Protein AF-A0A0R3THJ1-F1 (afdb_monomer_lite)

Foldseek 3Di:
DDPDDPDPPQWDWDAPDPPGQWIWTDGPDQAKDFTWTWHQDPVRDTDIDTDDIDHHHDQDLVNLVVVLVCVLVVVDCQLVVLVVVLDLVSLLVSLLVNLVSLLVHPLVPDPDPLVSLVSLQSVLLSSLVSLLSQDDDALVSLLSSLSSLLSSLSSLLSHAPVSLVSSVVSLVVSVVCLVVRVVPDDPVSSVVSVVSSVNSVVSNLVSLVNCLQPPRPVLQDDDPVPQDPVPDPPPDDQPPPDPVSSVNVSSSVRSNVSSVVSVVVD

Radius of gyration: 22.48 Å; chains: 1; bounding box: 44×50×77 Å

Sequence (266 aa):
LILSELIKSDYFTFASSTDPLYCGKIPFATEEFQLCVDVTDNMGSKNEHCYFRLFFKAESPNSIFTTLEAIASGTDSDIANALKTGDPNEISVTVQSVARLLAEGHWANLTDPTSAAKMRADIAVQLVDAVSSVEVTDPNSLRQITSTINALALASSDIPRSGQEKLLSIIENVSRNVRDISKTASKDDSVTVGRMVLDSFFNIMTGIQSQTDNPLPGDAITDLKEMDYDTSIEAGELDSHSELGSFNTLFARDTKNKQEALVSLF

Structure (mmCIF, N/CA/C/O backbone):
data_AF-A0A0R3THJ1-F1
#
_entry.id   AF-A0A0R3THJ1-F1
#
loop_
_atom_site.group_PDB
_atom_site.id
_atom_site.type_symbol
_atom_site.label_atom_id
_atom_site.label_alt_id
_atom_site.label_comp_id
_atom_site.label_asym_id
_atom_site.label_entity_id
_atom_site.label_seq_id
_atom_site.pdbx_PDB_ins_code
_atom_site.Cartn_x
_atom_site.Cartn_y
_atom_site.Cartn_z
_atom_site.occupancy
_atom_site.B_iso_or_equiv
_atom_site.auth_seq_id
_atom_site.auth_comp_id
_atom_site.auth_asym_id
_atom_site.auth_atom_id
_atom_site.pdbx_PDB_model_num
ATOM 1 N N . LEU A 1 1 ? 22.524 14.574 12.761 1.00 21.97 1 LEU A N 1
ATOM 2 C CA . LEU A 1 1 ? 22.816 13.562 13.797 1.00 21.97 1 LEU A CA 1
ATOM 3 C C . LEU A 1 1 ? 21.813 12.440 13.606 1.00 21.97 1 LEU A C 1
ATOM 5 O O . LEU A 1 1 ? 20.653 12.732 13.364 1.00 21.97 1 LEU A O 1
ATOM 9 N N . ILE A 1 2 ? 22.335 11.221 13.593 1.00 23.58 2 ILE A N 1
ATOM 10 C CA . ILE A 1 2 ? 21.719 9.926 13.288 1.00 23.58 2 ILE A CA 1
ATOM 11 C C . ILE A 1 2 ? 20.246 9.831 13.732 1.00 23.58 2 ILE A C 1
ATOM 13 O O . ILE A 1 2 ? 19.951 9.988 14.910 1.00 23.58 2 ILE A O 1
ATOM 17 N N . LEU A 1 3 ? 19.349 9.547 12.783 1.00 22.25 3 LEU A N 1
ATOM 18 C CA . LEU A 1 3 ? 17.975 9.082 13.022 1.00 22.25 3 LEU A CA 1
ATOM 19 C C . LEU A 1 3 ? 17.792 7.719 12.331 1.00 22.25 3 LEU A C 1
ATOM 21 O O . LEU A 1 3 ? 16.859 7.475 11.579 1.00 22.25 3 LEU A O 1
ATOM 25 N N . SER A 1 4 ? 18.760 6.835 12.563 1.00 29.94 4 SER A N 1
ATOM 26 C CA . SER A 1 4 ? 18.520 5.397 12.607 1.00 29.94 4 SER A CA 1
ATOM 27 C C . SER A 1 4 ? 18.274 5.040 14.071 1.00 29.94 4 SER A C 1
ATOM 29 O O . SER A 1 4 ? 19.021 5.515 14.921 1.00 29.94 4 SER A O 1
ATOM 31 N N . GLU A 1 5 ? 17.277 4.193 14.327 1.00 28.72 5 GLU A N 1
ATOM 32 C CA . GLU A 1 5 ? 16.830 3.707 15.647 1.00 28.72 5 GLU A CA 1
ATOM 33 C C . GLU A 1 5 ? 15.910 4.647 16.431 1.00 28.72 5 GLU A C 1
ATOM 35 O O . GLU A 1 5 ? 16.363 5.440 17.242 1.00 28.72 5 GLU A O 1
ATOM 40 N N . LEU A 1 6 ? 14.598 4.499 16.221 1.00 25.25 6 LEU A N 1
ATOM 41 C CA . LEU A 1 6 ? 13.507 4.652 17.204 1.00 25.25 6 LEU A CA 1
ATOM 42 C C . LEU A 1 6 ? 12.213 4.503 16.378 1.00 25.25 6 LEU A C 1
ATOM 44 O O . LEU A 1 6 ? 11.842 5.417 15.661 1.00 25.25 6 LEU A O 1
ATOM 48 N N . ILE A 1 7 ? 11.480 3.388 16.358 1.00 29.77 7 ILE A N 1
ATOM 49 C CA . ILE A 1 7 ? 11.152 2.459 17.440 1.00 29.77 7 ILE A CA 1
ATOM 50 C C . ILE A 1 7 ? 10.947 1.062 16.817 1.00 29.77 7 ILE A C 1
ATOM 52 O O . ILE A 1 7 ? 9.911 0.792 16.217 1.00 29.77 7 ILE A O 1
ATOM 56 N N . LYS A 1 8 ? 11.914 0.152 16.998 1.00 32.75 8 LYS A N 1
ATOM 57 C CA . LYS A 1 8 ? 11.592 -1.274 17.127 1.00 32.75 8 LYS A CA 1
ATOM 58 C C . LYS A 1 8 ? 10.837 -1.401 18.446 1.00 32.75 8 LYS A C 1
ATOM 60 O O . LYS A 1 8 ? 11.455 -1.317 19.505 1.00 32.75 8 LYS A O 1
ATOM 65 N N . SER A 1 9 ? 9.515 -1.546 18.435 1.00 36.06 9 SER A N 1
ATOM 66 C CA . SER A 1 9 ? 8.909 -2.229 19.575 1.00 36.06 9 SER A CA 1
ATOM 67 C C . SER A 1 9 ? 9.222 -3.699 19.350 1.00 36.06 9 SER A C 1
ATOM 69 O O . SER A 1 9 ? 8.613 -4.324 18.486 1.00 36.06 9 SER A O 1
ATOM 71 N N . ASP A 1 10 ? 10.180 -4.242 20.097 1.00 50.25 10 ASP A N 1
ATOM 72 C CA . ASP A 1 10 ? 10.591 -5.652 20.034 1.00 50.25 10 ASP A CA 1
ATOM 73 C C . ASP A 1 10 ? 9.469 -6.622 20.445 1.00 50.25 10 ASP A C 1
ATOM 75 O O . ASP A 1 10 ? 9.751 -7.773 20.747 1.00 50.25 10 ASP A O 1
ATOM 79 N N . TYR A 1 11 ? 8.212 -6.168 20.516 1.00 46.69 11 TYR A N 1
ATOM 80 C CA . TYR A 1 11 ? 7.046 -6.903 20.973 1.00 46.69 11 TYR A CA 1
ATOM 81 C C . TYR A 1 11 ? 5.728 -6.366 20.389 1.00 46.69 11 TYR A C 1
ATOM 83 O O . TYR A 1 11 ? 5.445 -5.171 20.431 1.00 46.69 11 TYR A O 1
ATOM 91 N N . PHE A 1 12 ? 4.885 -7.279 19.911 1.00 52.56 12 PHE A N 1
ATOM 92 C CA . PHE A 1 12 ? 3.471 -7.091 19.603 1.00 52.56 12 PHE A CA 1
ATOM 93 C C . PHE A 1 12 ? 2.646 -7.220 20.886 1.00 52.56 12 PHE A C 1
ATOM 95 O O . PHE A 1 12 ? 2.773 -8.202 21.613 1.00 52.56 12 PHE A O 1
ATOM 102 N N . THR A 1 13 ? 1.797 -6.240 21.189 1.00 49.50 13 THR A N 1
ATOM 103 C CA . THR A 1 13 ? 0.900 -6.312 22.354 1.00 49.50 13 THR A CA 1
ATOM 104 C C . THR A 1 13 ? -0.490 -6.719 21.887 1.00 49.50 13 THR A C 1
ATOM 106 O O . THR A 1 13 ? -1.039 -6.079 20.995 1.00 49.50 13 THR A O 1
ATOM 109 N N . PHE A 1 14 ? -1.067 -7.758 22.491 1.00 55.28 14 PHE A N 1
ATOM 110 C CA . PHE A 1 14 ? -2.441 -8.184 22.223 1.00 55.28 14 PHE A CA 1
ATOM 111 C C . PHE A 1 14 ? -3.287 -8.093 23.491 1.00 55.28 14 PHE A C 1
ATOM 113 O O . PHE A 1 14 ? -2.805 -8.296 24.608 1.00 55.28 14 PHE A O 1
ATOM 120 N N . ALA A 1 15 ? -4.565 -7.791 23.291 1.00 46.44 15 ALA A N 1
ATOM 121 C CA . ALA A 1 15 ? -5.566 -7.642 24.331 1.00 46.44 15 ALA A CA 1
ATOM 122 C C . ALA A 1 15 ? -6.832 -8.398 23.917 1.00 46.44 15 ALA A C 1
ATOM 124 O O . ALA A 1 15 ? -7.216 -8.386 22.748 1.00 46.44 15 ALA A O 1
ATOM 125 N N . SER A 1 16 ? -7.473 -9.065 24.876 1.00 44.22 16 SER A N 1
ATOM 126 C CA . SER A 1 16 ? -8.713 -9.825 24.637 1.00 44.22 16 SER A CA 1
ATOM 127 C C . SER A 1 16 ? -9.949 -8.939 24.418 1.00 44.22 16 SER A C 1
ATOM 129 O O . SER A 1 16 ? -10.953 -9.411 23.889 1.00 44.22 16 SER A O 1
ATOM 131 N N . SER A 1 17 ? -9.887 -7.665 24.811 1.00 37.84 17 SER A N 1
ATOM 132 C CA . SER A 1 17 ? -10.935 -6.657 24.622 1.00 37.84 17 SER A CA 1
ATOM 133 C C . SER A 1 17 ? -10.359 -5.245 24.824 1.00 37.84 17 SER A C 1
ATOM 135 O O . SER A 1 17 ? -9.165 -5.090 25.077 1.00 37.84 17 SER A O 1
ATOM 137 N N . THR A 1 18 ? -11.202 -4.215 24.710 1.00 39.75 18 THR A N 1
ATOM 138 C CA . THR A 1 18 ? -10.883 -2.810 25.028 1.00 39.75 18 THR A CA 1
ATOM 139 C C . THR A 1 18 ? -10.663 -2.549 26.524 1.00 39.75 18 THR A C 1
ATOM 141 O O . THR A 1 18 ? -9.872 -1.674 26.853 1.00 39.75 18 THR A O 1
ATOM 144 N N . ASP A 1 19 ? -11.279 -3.347 27.406 1.00 48.50 19 ASP A N 1
ATOM 145 C CA . ASP A 1 19 ? -10.987 -3.429 28.851 1.00 48.50 19 ASP A CA 1
ATOM 146 C C . ASP A 1 19 ? -10.496 -4.850 29.189 1.00 48.50 19 ASP A C 1
ATOM 148 O O . ASP A 1 19 ? -11.239 -5.679 29.732 1.00 48.50 19 ASP A O 1
ATOM 152 N N . PRO A 1 20 ? -9.269 -5.199 28.778 1.00 44.09 20 PRO A N 1
ATOM 153 C CA . PRO A 1 20 ? -8.805 -6.573 28.814 1.00 44.09 20 PRO A CA 1
ATOM 154 C C . PRO A 1 20 ? -8.477 -7.012 30.242 1.00 44.09 20 PRO A C 1
ATOM 156 O O . PRO A 1 20 ? -7.592 -6.467 30.897 1.00 44.09 20 PRO A O 1
ATOM 159 N N . LEU A 1 21 ? -9.115 -8.097 30.685 1.00 46.50 21 LEU A N 1
ATOM 160 C CA . LEU A 1 21 ? -8.656 -8.872 31.848 1.00 46.50 21 LEU A CA 1
ATOM 161 C C . LEU A 1 21 ? -7.282 -9.520 31.593 1.00 46.50 21 LEU A C 1
ATOM 163 O O . LEU A 1 21 ? -6.585 -9.881 32.537 1.00 46.50 21 LEU A O 1
ATOM 167 N N . TYR A 1 22 ? -6.907 -9.661 30.317 1.00 46.41 22 TYR A N 1
ATOM 168 C CA . TYR A 1 22 ? -5.681 -10.306 29.862 1.00 46.41 22 TYR A CA 1
ATOM 169 C C . TYR A 1 22 ? -5.022 -9.493 28.746 1.00 46.41 22 TYR A C 1
ATOM 171 O O . TYR A 1 22 ? -5.586 -9.364 27.652 1.00 46.41 22 TYR A O 1
ATOM 179 N N . CYS A 1 23 ? -3.814 -9.006 29.026 1.00 42.34 23 CYS A N 1
ATOM 180 C CA . CYS A 1 23 ? -2.896 -8.410 28.061 1.00 42.34 23 CYS A CA 1
ATOM 181 C C . CYS A 1 23 ? -1.632 -9.258 27.993 1.00 42.34 23 CYS A C 1
ATOM 183 O O . CYS A 1 23 ? -1.118 -9.685 29.027 1.00 42.34 23 CYS A O 1
ATOM 185 N N . GLY A 1 24 ? -1.100 -9.459 26.794 1.00 53.97 24 GLY A N 1
ATOM 186 C CA . GLY A 1 24 ? 0.181 -10.126 26.614 1.00 53.97 24 GLY A CA 1
ATOM 187 C C . GLY A 1 24 ? 1.064 -9.388 25.624 1.00 53.97 24 GLY A C 1
ATOM 188 O O . GLY A 1 24 ? 0.599 -8.583 24.814 1.00 53.97 24 GLY A O 1
ATOM 189 N N . LYS A 1 25 ? 2.361 -9.667 25.708 1.00 50.78 25 LYS A N 1
ATOM 190 C CA . LYS A 1 25 ? 3.378 -9.160 24.789 1.00 50.78 25 LYS A CA 1
ATOM 191 C C . LYS A 1 25 ? 4.024 -10.350 24.097 1.00 50.78 25 LYS A C 1
ATOM 193 O O . LYS A 1 25 ? 4.427 -11.294 24.766 1.00 50.78 25 LYS A O 1
ATOM 198 N N . ILE A 1 26 ? 4.108 -10.308 22.776 1.00 56.59 26 ILE A N 1
ATOM 199 C CA . ILE A 1 26 ? 4.773 -11.308 21.943 1.00 56.59 26 ILE A CA 1
ATOM 200 C C . ILE A 1 26 ? 6.002 -10.637 21.348 1.00 56.59 26 ILE A C 1
ATOM 202 O O . ILE A 1 26 ? 5.823 -9.754 20.516 1.00 56.59 26 ILE A O 1
ATOM 206 N N . PRO A 1 27 ? 7.231 -10.990 21.745 1.00 50.56 27 PRO A N 1
ATOM 207 C CA . PRO A 1 27 ? 8.416 -10.418 21.165 1.00 50.56 27 PRO A CA 1
ATOM 208 C C . PRO A 1 27 ? 8.527 -10.775 19.686 1.00 50.56 27 PRO A C 1
ATOM 210 O O . PRO A 1 27 ? 8.117 -11.856 19.262 1.00 50.56 27 PRO A O 1
ATOM 213 N N . PHE A 1 28 ? 9.122 -9.876 18.909 1.00 50.94 28 PHE A N 1
ATOM 214 C CA . PHE A 1 28 ? 9.532 -10.170 17.542 1.00 50.94 28 PHE A CA 1
ATOM 215 C C . PHE A 1 28 ? 10.778 -11.069 17.604 1.00 50.94 28 PHE A C 1
ATOM 217 O O . PHE A 1 28 ? 11.910 -10.611 17.475 1.00 50.94 28 PHE A O 1
ATOM 224 N N . ALA A 1 29 ? 10.573 -12.348 17.920 1.00 51.94 29 ALA A N 1
ATOM 225 C CA . ALA A 1 29 ? 11.632 -13.328 18.121 1.00 51.94 29 ALA A CA 1
ATOM 226 C C . ALA A 1 29 ? 11.595 -14.371 17.002 1.00 51.94 29 ALA A C 1
ATOM 228 O O . ALA A 1 29 ? 10.560 -14.972 16.750 1.00 51.94 29 ALA A O 1
ATOM 229 N N . THR A 1 30 ? 12.739 -14.631 16.371 1.00 52.25 30 THR A N 1
ATOM 230 C CA . THR A 1 30 ? 12.950 -15.737 15.416 1.00 52.25 30 THR A CA 1
ATOM 231 C C . THR A 1 30 ? 13.194 -17.082 16.115 1.00 52.25 30 THR A C 1
ATOM 233 O O . THR A 1 30 ? 13.651 -18.041 15.496 1.00 52.25 30 THR A O 1
ATOM 236 N N . GLU A 1 31 ? 12.944 -17.136 17.422 1.00 54.91 31 GLU A N 1
ATOM 237 C CA . GLU A 1 31 ? 13.213 -18.262 18.310 1.00 54.91 31 GLU A CA 1
ATOM 238 C C . GLU A 1 31 ? 11.969 -18.598 19.142 1.00 54.91 31 GLU A C 1
ATOM 240 O O . GLU A 1 31 ? 10.938 -17.928 19.060 1.00 54.91 31 GLU A O 1
ATOM 245 N N . GLU A 1 32 ? 12.058 -19.675 19.921 1.00 56.84 32 GLU A N 1
ATOM 246 C CA . GLU A 1 32 ? 10.999 -20.120 20.823 1.00 56.84 32 GLU A CA 1
ATOM 247 C C . GLU A 1 32 ? 10.622 -19.002 21.804 1.00 56.84 32 GLU A C 1
ATOM 249 O O . GLU A 1 32 ? 11.417 -18.606 22.656 1.00 56.84 32 GLU A O 1
ATOM 254 N N . PHE A 1 33 ? 9.389 -18.511 21.710 1.00 64.25 33 PHE A N 1
ATOM 255 C CA . PHE A 1 33 ? 8.833 -17.561 22.659 1.00 64.25 33 PHE A CA 1
ATOM 256 C C . PHE A 1 33 ? 7.744 -18.217 23.496 1.00 64.25 33 PHE A C 1
ATOM 258 O O . PHE A 1 33 ? 6.798 -18.802 22.974 1.00 64.25 33 PHE A O 1
ATOM 265 N N . GLN A 1 34 ? 7.837 -18.081 24.813 1.00 67.88 34 GLN A N 1
ATOM 266 C CA . GLN A 1 34 ? 6.801 -18.551 25.714 1.00 67.88 34 GLN A CA 1
ATOM 267 C C . GLN A 1 34 ? 5.804 -17.424 25.997 1.00 67.88 34 GLN A C 1
ATOM 269 O O . GLN A 1 34 ? 6.159 -16.419 26.604 1.00 67.88 34 GLN A O 1
ATOM 274 N N . LEU A 1 35 ? 4.550 -17.598 25.569 1.00 68.19 35 LEU A N 1
ATOM 275 C CA . LEU A 1 35 ? 3.498 -16.629 25.841 1.00 68.19 35 LEU A CA 1
ATOM 276 C C . LEU A 1 35 ? 3.150 -16.639 27.326 1.00 68.19 35 LEU A C 1
ATOM 278 O O . LEU A 1 35 ? 2.588 -17.620 27.830 1.00 68.19 35 LEU A O 1
ATOM 282 N N . CYS A 1 36 ? 3.425 -15.517 27.978 1.00 66.19 36 CYS A N 1
ATOM 283 C CA . CYS A 1 36 ? 3.106 -15.277 29.371 1.00 66.19 36 CYS A CA 1
ATOM 284 C C . CYS A 1 36 ? 2.083 -14.145 29.499 1.00 66.19 36 CYS A C 1
ATOM 286 O O . CYS A 1 36 ? 2.112 -13.164 28.753 1.00 66.19 36 CYS A O 1
ATOM 288 N N . VAL A 1 37 ? 1.129 -14.331 30.405 1.00 65.38 37 VAL A N 1
ATOM 289 C CA . VAL A 1 37 ? 0.051 -13.385 30.683 1.00 65.38 37 VAL A CA 1
ATOM 290 C C . VAL A 1 37 ? 0.102 -13.043 32.162 1.00 65.38 37 VAL A C 1
ATOM 292 O O . VAL A 1 37 ? 0.087 -13.936 33.011 1.00 65.38 37 VAL A O 1
ATOM 295 N N . ASP A 1 38 ? 0.139 -11.750 32.462 1.00 62.75 38 ASP A N 1
ATOM 296 C CA . ASP A 1 38 ? 0.066 -11.252 33.830 1.00 62.75 38 ASP A CA 1
ATOM 297 C C . ASP A 1 38 ? -1.386 -11.271 34.309 1.00 62.75 38 ASP A C 1
ATOM 299 O O . ASP A 1 38 ? -2.240 -10.556 33.780 1.00 62.75 38 ASP A O 1
ATOM 303 N N . VAL A 1 39 ? -1.666 -12.055 35.346 1.00 63.25 39 VAL A N 1
ATOM 304 C CA . VAL A 1 39 ? -2.951 -12.041 36.046 1.00 63.25 39 VAL A CA 1
ATOM 305 C C . VAL A 1 39 ? -2.781 -11.238 37.326 1.00 63.25 39 VAL A C 1
ATOM 307 O O . VAL A 1 39 ? -1.940 -11.559 38.163 1.00 63.25 39 VAL A O 1
ATOM 310 N N . THR A 1 40 ? -3.567 -10.177 37.485 1.00 58.50 40 THR A N 1
ATOM 311 C CA . THR A 1 40 ? -3.546 -9.387 38.721 1.00 58.50 40 THR A CA 1
ATOM 312 C C . THR A 1 40 ? -4.510 -10.016 39.719 1.00 58.50 40 THR A C 1
ATOM 314 O O . THR A 1 40 ? -5.685 -10.207 39.404 1.00 58.50 40 THR A O 1
ATOM 317 N N . ASP A 1 41 ? -4.023 -10.376 40.903 1.00 63.38 41 ASP A N 1
ATOM 318 C CA . ASP A 1 41 ? -4.881 -10.876 41.971 1.00 63.38 41 ASP A CA 1
ATOM 319 C C . ASP A 1 41 ? -5.697 -9.744 42.624 1.00 63.38 41 ASP A C 1
ATOM 321 O O . ASP A 1 41 ? -5.463 -8.552 42.409 1.00 63.38 41 ASP A O 1
ATOM 325 N N . ASN A 1 42 ? -6.664 -10.115 43.466 1.00 64.62 42 ASN A N 1
ATOM 326 C CA . ASN A 1 42 ? -7.529 -9.161 44.171 1.00 64.62 42 ASN A CA 1
ATOM 327 C C . ASN A 1 42 ? -6.777 -8.247 45.163 1.00 64.62 42 ASN A C 1
ATOM 329 O O . ASN A 1 42 ? -7.393 -7.359 45.750 1.00 64.62 42 ASN A O 1
ATOM 333 N N . MET A 1 43 ? -5.480 -8.472 45.389 1.00 69.94 43 MET A N 1
ATOM 334 C CA . MET A 1 43 ? -4.615 -7.659 46.246 1.00 69.94 43 MET A CA 1
ATOM 335 C C . MET A 1 43 ? -3.627 -6.798 45.440 1.00 69.94 43 MET A C 1
ATOM 337 O O . MET A 1 43 ? -2.801 -6.104 46.031 1.00 69.94 43 MET A O 1
ATOM 341 N N . GLY A 1 44 ? -3.723 -6.800 44.105 1.00 58.16 44 GLY A N 1
ATOM 342 C CA . GLY A 1 44 ? -2.859 -6.020 43.220 1.00 58.16 44 GLY A CA 1
ATOM 343 C C . GLY A 1 44 ? -1.500 -6.665 42.935 1.00 58.16 44 GLY A C 1
ATOM 344 O O . GLY A 1 44 ? -0.645 -6.020 42.327 1.00 58.16 44 GLY A O 1
ATOM 345 N N . SER A 1 45 ? -1.282 -7.915 43.350 1.00 62.47 45 SER A N 1
ATOM 346 C CA . SER A 1 45 ? -0.082 -8.674 43.000 1.00 62.47 45 SER A CA 1
ATOM 347 C C . SER A 1 45 ? -0.211 -9.224 41.582 1.00 62.47 45 SER A C 1
ATOM 349 O O . SER A 1 45 ? -1.254 -9.761 41.208 1.00 62.47 45 SER A O 1
ATOM 351 N N . LYS A 1 46 ? 0.847 -9.098 40.777 1.00 62.97 46 LYS A N 1
ATOM 352 C CA . LYS A 1 46 ? 0.894 -9.649 39.416 1.00 62.97 46 LYS A CA 1
ATOM 353 C C . LYS A 1 46 ? 1.475 -11.054 39.456 1.00 62.97 46 LYS A C 1
ATOM 355 O O . LYS A 1 46 ? 2.592 -11.239 39.934 1.00 62.97 46 LYS A O 1
ATOM 360 N N . ASN A 1 47 ? 0.722 -12.022 38.952 1.00 61.62 47 ASN A N 1
ATOM 361 C CA . ASN A 1 47 ? 1.151 -13.402 38.804 1.00 61.62 47 ASN A CA 1
ATOM 362 C C . ASN A 1 47 ? 1.263 -13.723 37.312 1.00 61.62 47 ASN A C 1
ATOM 364 O O . ASN A 1 47 ? 0.257 -13.748 36.601 1.00 61.62 47 ASN A O 1
ATOM 368 N N . GLU A 1 48 ? 2.488 -13.934 36.839 1.00 68.81 48 GLU A N 1
ATOM 369 C CA . GLU A 1 48 ? 2.755 -14.276 35.446 1.00 68.81 48 GLU A CA 1
ATOM 370 C C . GLU A 1 48 ? 2.469 -15.767 35.222 1.00 68.81 48 GLU A C 1
ATOM 372 O O . GLU A 1 48 ? 3.074 -16.642 35.848 1.00 68.81 48 GLU A O 1
ATOM 377 N N . HIS A 1 49 ? 1.537 -16.071 34.320 1.00 70.06 49 HIS A N 1
ATOM 378 C CA . HIS A 1 49 ? 1.248 -17.436 33.897 1.00 70.06 49 HIS A CA 1
ATOM 379 C C . HIS A 1 49 ? 1.589 -17.628 32.424 1.00 70.06 49 HIS A C 1
ATOM 381 O O . HIS A 1 49 ? 1.079 -16.932 31.549 1.00 70.06 49 HIS A O 1
ATOM 387 N N . CYS A 1 50 ? 2.436 -18.618 32.152 1.00 72.75 50 CYS A N 1
ATOM 388 C CA . CYS A 1 50 ? 2.905 -18.935 30.814 1.00 72.75 50 CYS A CA 1
ATOM 389 C C . CYS A 1 50 ? 2.193 -20.173 30.257 1.00 72.75 50 CYS A C 1
ATOM 391 O O . CYS A 1 50 ? 2.308 -21.260 30.825 1.00 72.75 50 CYS A O 1
ATOM 393 N N . TYR A 1 51 ? 1.469 -20.022 29.147 1.00 68.81 51 TYR A N 1
ATOM 394 C CA . TYR A 1 51 ? 0.497 -21.027 28.691 1.00 68.81 51 TYR A CA 1
ATOM 395 C C . TYR A 1 51 ? 0.986 -21.891 27.528 1.00 68.81 51 TYR A C 1
ATOM 397 O O . TYR A 1 51 ? 0.690 -23.083 27.483 1.00 68.81 51 TYR A O 1
ATOM 405 N N . PHE A 1 52 ? 1.723 -21.318 26.579 1.00 64.75 52 PHE A N 1
ATOM 406 C CA . PHE A 1 52 ? 2.166 -22.040 25.387 1.00 64.75 52 PHE A CA 1
ATOM 407 C C . PHE A 1 52 ? 3.436 -21.436 24.803 1.00 64.75 52 PHE A C 1
ATOM 409 O O . PHE A 1 52 ? 3.750 -20.268 25.024 1.00 64.75 52 PHE A O 1
ATOM 416 N N . ARG A 1 53 ? 4.181 -22.266 24.071 1.00 63.88 53 ARG A N 1
ATOM 417 C CA . ARG A 1 53 ? 5.404 -21.871 23.377 1.00 63.88 53 ARG A CA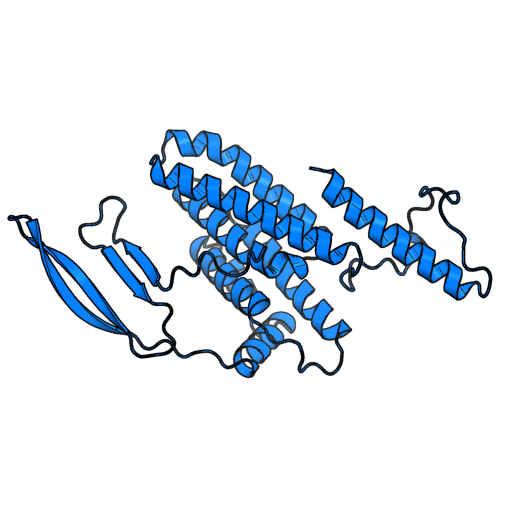 1
ATOM 418 C C . ARG A 1 53 ? 5.114 -21.727 21.891 1.00 63.88 53 ARG A C 1
ATOM 420 O O . ARG A 1 53 ? 4.576 -22.641 21.272 1.00 63.88 53 ARG A O 1
ATOM 427 N N . LEU A 1 54 ? 5.434 -20.562 21.352 1.00 61.84 54 LEU A N 1
ATOM 428 C CA . LEU A 1 54 ? 5.293 -20.198 19.953 1.00 61.84 54 LEU A CA 1
ATOM 429 C C . LEU A 1 54 ? 6.672 -20.248 19.299 1.00 61.84 54 LEU A C 1
ATOM 431 O O . LEU A 1 54 ? 7.647 -19.753 19.856 1.00 61.84 54 LEU A O 1
ATOM 435 N N . PHE A 1 55 ? 6.741 -20.838 18.111 1.00 60.06 55 PHE A N 1
ATOM 436 C CA . PHE A 1 55 ? 7.931 -20.819 17.270 1.00 60.06 55 PHE A CA 1
ATOM 437 C C . PHE A 1 55 ? 7.624 -19.998 16.027 1.00 60.06 55 PHE A C 1
ATOM 439 O O . PHE A 1 55 ? 6.791 -20.399 15.213 1.00 60.06 55 PHE A O 1
ATOM 446 N N . PHE A 1 56 ? 8.314 -18.874 15.863 1.00 59.41 56 PHE A N 1
ATOM 447 C CA . PHE A 1 56 ? 8.259 -18.114 14.623 1.00 59.41 56 PHE A CA 1
ATOM 448 C C . PHE A 1 56 ? 9.429 -18.540 13.747 1.00 59.41 56 PHE A C 1
ATOM 450 O O . PHE A 1 56 ? 10.593 -18.295 14.058 1.00 59.41 56 PHE A O 1
ATOM 457 N N . LYS A 1 57 ? 9.121 -19.218 12.642 1.00 61.12 57 LYS A N 1
ATOM 458 C CA . LYS A 1 57 ? 10.127 -19.533 11.634 1.00 61.12 57 LYS A CA 1
ATOM 459 C C . LYS A 1 57 ? 10.458 -18.243 10.889 1.00 61.12 57 LYS A C 1
ATOM 461 O O . LYS A 1 57 ? 9.600 -17.715 10.189 1.00 61.12 57 LYS A O 1
ATOM 466 N N . ALA A 1 58 ? 11.693 -17.762 11.018 1.00 62.66 58 ALA A N 1
ATOM 467 C CA . ALA A 1 58 ? 12.190 -16.707 10.145 1.00 62.66 58 ALA A CA 1
ATOM 468 C C . ALA A 1 58 ? 12.117 -17.194 8.692 1.00 62.66 58 ALA A C 1
ATOM 470 O O . ALA A 1 58 ? 12.652 -18.260 8.360 1.00 62.66 58 ALA A O 1
ATOM 471 N N . GLU A 1 59 ? 11.438 -16.443 7.831 1.00 67.31 59 GLU A N 1
ATOM 472 C CA . GLU A 1 59 ? 11.460 -16.741 6.406 1.00 67.31 59 GLU A CA 1
ATOM 473 C C . GLU A 1 59 ? 12.848 -16.430 5.850 1.00 67.31 59 GLU A C 1
ATOM 475 O O . GLU A 1 59 ? 13.447 -15.395 6.144 1.00 67.31 59 GLU A O 1
ATOM 480 N N . SER A 1 60 ? 13.396 -17.356 5.065 1.00 74.25 60 SER A N 1
ATOM 481 C CA . SER A 1 60 ? 14.646 -17.082 4.367 1.00 74.25 60 SER A CA 1
ATOM 482 C C . SER A 1 60 ? 14.385 -16.075 3.242 1.00 74.25 60 SER A C 1
ATOM 484 O O . SER A 1 60 ? 13.309 -16.115 2.641 1.00 74.25 60 SER A O 1
ATOM 486 N N . PRO A 1 61 ? 15.364 -15.231 2.872 1.00 73.06 61 PRO A N 1
ATOM 487 C CA . PRO A 1 61 ? 15.206 -14.298 1.755 1.00 73.06 61 PRO A CA 1
ATOM 488 C C . PRO A 1 61 ? 14.743 -14.971 0.453 1.00 73.06 61 PRO A C 1
ATOM 490 O O . PRO A 1 61 ? 13.927 -14.414 -0.273 1.00 73.06 61 PRO A O 1
ATOM 493 N N . ASN A 1 62 ? 15.198 -16.202 0.193 1.00 77.31 62 ASN A N 1
ATOM 494 C CA . ASN A 1 62 ? 14.745 -16.985 -0.958 1.00 77.31 62 ASN A CA 1
ATOM 495 C C . ASN A 1 62 ? 13.269 -17.392 -0.849 1.00 77.31 62 ASN A C 1
ATOM 497 O O . ASN A 1 62 ? 12.576 -17.379 -1.855 1.00 77.31 62 ASN A O 1
ATOM 501 N N . SER A 1 63 ? 12.789 -17.745 0.349 1.00 79.19 63 SER A N 1
ATOM 502 C CA . SER A 1 63 ? 11.374 -18.070 0.572 1.00 79.19 63 SER A CA 1
ATOM 503 C C . SER A 1 63 ? 10.491 -16.852 0.317 1.00 79.19 63 SER A C 1
ATOM 505 O O . SER A 1 63 ? 9.514 -16.964 -0.413 1.00 79.19 63 SER A O 1
ATOM 507 N N . ILE A 1 64 ? 10.881 -15.691 0.859 1.00 79.62 64 ILE A N 1
ATOM 508 C CA . ILE A 1 64 ? 10.191 -14.412 0.641 1.00 79.62 64 ILE A CA 1
ATOM 509 C C . ILE A 1 64 ? 10.122 -14.109 -0.860 1.00 79.62 64 ILE A C 1
ATOM 511 O O . ILE A 1 64 ? 9.054 -13.813 -1.390 1.00 79.62 64 ILE A O 1
ATOM 515 N N . PHE A 1 65 ? 11.253 -14.241 -1.559 1.00 80.94 65 PHE A N 1
ATOM 516 C CA . PHE A 1 65 ? 11.327 -14.012 -2.997 1.00 80.94 65 PHE A CA 1
ATOM 517 C C . PHE A 1 65 ? 10.411 -14.952 -3.793 1.00 80.94 65 PHE A C 1
ATOM 519 O O . PHE A 1 65 ? 9.649 -14.480 -4.628 1.00 80.94 65 PHE A O 1
ATOM 526 N N . THR A 1 66 ? 10.442 -16.262 -3.525 1.00 82.81 66 THR A N 1
ATOM 527 C CA . THR A 1 66 ? 9.583 -17.232 -4.224 1.00 82.81 66 THR A CA 1
ATOM 528 C C . THR A 1 66 ? 8.100 -16.937 -4.008 1.00 82.81 66 THR A C 1
ATOM 530 O O . THR A 1 66 ? 7.327 -17.033 -4.957 1.00 82.81 66 THR A O 1
ATOM 533 N N . THR A 1 67 ? 7.696 -16.535 -2.799 1.00 83.62 67 THR A N 1
ATOM 534 C CA . THR A 1 67 ? 6.314 -16.114 -2.530 1.00 83.62 67 THR A CA 1
ATOM 535 C C . THR A 1 67 ? 5.944 -14.878 -3.352 1.00 83.62 67 THR A C 1
ATOM 537 O O . THR A 1 67 ? 4.910 -14.860 -4.013 1.00 83.62 67 THR A O 1
ATOM 540 N N . LEU A 1 68 ? 6.802 -13.856 -3.380 1.00 84.69 68 LEU A N 1
ATOM 541 C CA . LEU A 1 68 ? 6.537 -12.628 -4.137 1.00 84.69 68 LEU A CA 1
ATOM 542 C C . LEU A 1 68 ? 6.505 -12.876 -5.655 1.00 84.69 68 LEU A C 1
ATOM 544 O O . LEU A 1 68 ? 5.638 -12.345 -6.345 1.00 84.69 68 LEU A O 1
ATOM 548 N N . GLU A 1 69 ? 7.386 -13.732 -6.175 1.00 83.69 69 GLU A N 1
ATOM 549 C CA . GLU A 1 69 ? 7.365 -14.175 -7.574 1.00 83.69 69 GLU A CA 1
ATOM 550 C C . GLU A 1 69 ? 6.077 -14.947 -7.906 1.00 83.69 69 GLU A C 1
ATOM 552 O O . GLU A 1 69 ? 5.483 -14.752 -8.973 1.00 83.69 69 GLU A O 1
ATOM 557 N N . ALA A 1 70 ? 5.596 -15.786 -6.986 1.00 84.38 70 ALA A N 1
ATOM 558 C CA . ALA A 1 70 ? 4.344 -16.512 -7.155 1.00 84.38 70 ALA A CA 1
ATOM 559 C C . ALA A 1 70 ? 3.132 -15.562 -7.196 1.00 84.38 70 ALA A C 1
ATOM 561 O O . ALA A 1 70 ? 2.273 -15.706 -8.070 1.00 84.38 70 ALA A O 1
ATOM 562 N N . ILE A 1 71 ? 3.105 -14.542 -6.330 1.00 85.69 71 ILE A N 1
ATOM 563 C CA . ILE A 1 71 ? 2.070 -13.494 -6.321 1.00 85.69 71 ILE A CA 1
ATOM 564 C C . ILE A 1 71 ? 2.103 -12.693 -7.625 1.00 85.69 71 ILE A C 1
ATOM 566 O O . ILE A 1 71 ? 1.074 -12.514 -8.274 1.00 85.69 71 ILE A O 1
ATOM 570 N N . ALA A 1 72 ? 3.281 -12.242 -8.058 1.00 83.06 72 ALA A N 1
ATOM 571 C CA . ALA A 1 72 ? 3.404 -11.453 -9.280 1.00 83.06 72 ALA A CA 1
ATOM 572 C C . ALA A 1 72 ? 3.058 -12.238 -10.552 1.00 83.06 72 ALA A C 1
ATOM 574 O O . ALA A 1 72 ? 2.473 -11.691 -11.483 1.00 83.06 72 ALA A O 1
ATOM 575 N N . SER A 1 73 ? 3.400 -13.528 -10.598 1.00 81.38 73 SER A N 1
ATOM 576 C CA . SER A 1 73 ? 3.035 -14.416 -11.710 1.00 81.38 73 SER A CA 1
ATOM 577 C C . SER A 1 73 ? 1.567 -14.861 -11.680 1.00 81.38 73 SER A C 1
ATOM 579 O O . SER A 1 73 ? 1.111 -15.506 -12.626 1.00 81.38 73 SER A O 1
ATOM 581 N N . GLY A 1 74 ? 0.827 -14.539 -10.612 1.00 79.31 74 GLY A N 1
ATOM 582 C CA . GLY A 1 74 ? -0.560 -14.957 -10.399 1.00 79.31 74 GLY A CA 1
ATOM 583 C C . GLY A 1 74 ? -0.724 -16.454 -10.121 1.00 79.31 74 GLY A C 1
ATOM 584 O O . GLY A 1 74 ? -1.828 -16.986 -10.250 1.00 79.31 74 GLY A O 1
ATOM 585 N N . THR A 1 75 ? 0.366 -17.152 -9.788 1.00 83.56 75 THR A N 1
ATOM 586 C CA . THR A 1 75 ? 0.327 -18.562 -9.370 1.00 83.56 75 THR A CA 1
ATOM 587 C C . THR A 1 75 ? -0.042 -18.696 -7.897 1.00 83.56 75 THR A C 1
ATOM 589 O O . THR A 1 75 ? -0.730 -19.647 -7.524 1.00 83.56 75 THR A O 1
ATOM 592 N N . ASP A 1 76 ? 0.341 -17.710 -7.089 1.00 82.81 76 ASP A N 1
ATOM 593 C CA . ASP A 1 76 ? -0.257 -17.450 -5.789 1.00 82.81 76 ASP A CA 1
ATOM 594 C C . ASP A 1 76 ? -1.491 -16.559 -5.982 1.00 82.81 76 ASP A C 1
ATOM 596 O O . ASP A 1 76 ? -1.458 -15.556 -6.697 1.00 82.81 76 ASP A O 1
ATOM 600 N N . SER A 1 77 ? -2.605 -16.965 -5.379 1.00 84.00 77 SER A N 1
ATOM 601 C CA . SER A 1 77 ? -3.894 -16.291 -5.525 1.00 84.00 77 SER A CA 1
ATOM 602 C C . SER A 1 77 ? -4.385 -15.689 -4.216 1.00 84.00 77 SER A C 1
ATOM 604 O O . SER A 1 77 ? -5.557 -15.344 -4.136 1.00 84.00 77 SER A O 1
ATOM 606 N N . ASP A 1 78 ? -3.530 -15.531 -3.206 1.00 80.56 78 ASP A N 1
ATOM 607 C CA . ASP A 1 78 ? -3.925 -15.082 -1.870 1.00 80.56 78 ASP A CA 1
ATOM 608 C C . ASP A 1 78 ? -4.603 -13.706 -1.886 1.00 80.56 78 ASP A C 1
ATOM 610 O O . ASP A 1 78 ? -5.703 -13.560 -1.349 1.00 80.56 78 ASP A O 1
ATOM 614 N N . ILE A 1 79 ? -4.031 -12.719 -2.591 1.00 83.00 79 ILE A N 1
ATOM 615 C CA . ILE A 1 79 ? -4.660 -11.393 -2.753 1.00 83.00 79 ILE A CA 1
ATOM 616 C C . ILE A 1 79 ? -6.002 -11.527 -3.485 1.00 83.00 79 ILE A C 1
ATOM 618 O O . ILE A 1 79 ? -7.021 -10.997 -3.042 1.00 83.00 79 ILE A O 1
ATOM 622 N N . ALA A 1 80 ? -6.030 -12.278 -4.588 1.00 84.81 80 ALA A N 1
ATOM 623 C CA . ALA A 1 80 ? -7.240 -12.472 -5.382 1.00 84.81 80 ALA A CA 1
ATOM 624 C C . ALA A 1 80 ? -8.334 -13.240 -4.618 1.00 84.81 80 ALA A C 1
ATOM 626 O O . ALA A 1 80 ? -9.519 -13.001 -4.834 1.00 84.81 80 ALA A O 1
ATOM 627 N N . ASN A 1 81 ? -7.962 -14.166 -3.737 1.00 86.00 81 ASN A N 1
ATOM 628 C CA . ASN A 1 81 ? -8.884 -14.942 -2.919 1.00 86.00 81 ASN A CA 1
ATOM 629 C C . ASN A 1 81 ? -9.431 -14.096 -1.772 1.00 86.00 81 ASN A C 1
ATOM 631 O O . ASN A 1 81 ? -10.645 -14.090 -1.594 1.00 86.00 81 ASN A O 1
ATOM 635 N N . ALA A 1 82 ? -8.590 -13.314 -1.088 1.00 82.88 82 ALA A N 1
ATOM 636 C CA . ALA A 1 82 ? -9.042 -12.352 -0.081 1.00 82.88 82 ALA A CA 1
ATOM 637 C C . ALA A 1 82 ? -10.011 -11.316 -0.683 1.00 82.88 82 ALA A C 1
ATOM 639 O O . ALA A 1 82 ? -11.043 -10.997 -0.101 1.00 82.88 82 ALA A O 1
ATOM 640 N N . LEU A 1 83 ? -9.749 -10.848 -1.907 1.00 84.12 83 LEU A N 1
ATOM 641 C CA . LEU A 1 83 ? -10.681 -9.968 -2.616 1.00 84.12 83 LEU A CA 1
ATOM 642 C C . LEU A 1 83 ? -12.016 -10.652 -2.958 1.00 84.12 83 LEU A C 1
ATOM 644 O O . LEU A 1 83 ? -13.055 -9.998 -2.957 1.00 84.12 83 LEU A O 1
ATOM 648 N N . LYS A 1 84 ? -12.016 -11.961 -3.247 1.00 86.88 84 LYS A N 1
ATOM 649 C CA . LYS A 1 84 ? -13.249 -12.724 -3.523 1.00 86.88 84 LYS A CA 1
ATOM 650 C C . LYS A 1 84 ? -14.094 -12.959 -2.278 1.00 86.88 84 LYS A C 1
ATOM 652 O O . LYS A 1 84 ? -15.312 -13.060 -2.415 1.00 86.88 84 LYS A O 1
ATOM 657 N N . THR A 1 85 ? -13.480 -13.116 -1.106 1.00 83.12 85 THR A N 1
ATOM 658 C CA . THR A 1 85 ? -14.244 -13.299 0.135 1.00 83.12 85 THR A CA 1
ATOM 659 C C . THR A 1 85 ? -14.954 -12.014 0.533 1.00 83.12 85 THR A C 1
ATOM 661 O O . THR A 1 85 ? -16.053 -12.074 1.082 1.00 83.12 85 THR A O 1
ATOM 664 N N . GLY A 1 86 ? -14.358 -10.862 0.203 1.00 79.69 86 GLY A N 1
ATOM 665 C CA . GLY A 1 86 ? -14.893 -9.550 0.548 1.00 79.69 86 GLY A CA 1
ATOM 666 C C . GLY A 1 86 ? -14.871 -9.282 2.053 1.00 79.69 86 GLY A C 1
ATOM 667 O O . GLY A 1 86 ? -15.506 -8.328 2.494 1.00 79.69 86 GLY A O 1
ATOM 668 N N . ASP A 1 87 ? -14.178 -10.116 2.838 1.00 81.31 87 ASP A N 1
ATOM 669 C CA . ASP A 1 87 ? -14.008 -9.918 4.275 1.00 81.31 87 ASP A CA 1
ATOM 670 C C . ASP A 1 87 ? -12.902 -8.875 4.512 1.00 81.31 87 ASP A C 1
ATOM 672 O O . ASP A 1 87 ? -11.733 -9.138 4.200 1.00 81.31 87 ASP A O 1
ATOM 676 N N . PRO A 1 88 ? -13.225 -7.704 5.097 1.00 79.00 88 PRO A N 1
ATOM 677 C CA . PRO A 1 88 ? -12.236 -6.683 5.436 1.00 79.00 88 PRO A CA 1
ATOM 678 C C . PRO A 1 88 ? -11.065 -7.207 6.273 1.00 79.00 88 PRO A C 1
ATOM 680 O O . PRO A 1 88 ? -9.941 -6.724 6.123 1.00 79.00 88 PRO A O 1
ATOM 683 N N . ASN A 1 89 ? -11.298 -8.212 7.127 1.00 79.19 89 ASN A N 1
ATOM 684 C CA . ASN A 1 89 ? -10.250 -8.819 7.940 1.00 79.19 89 ASN A CA 1
ATOM 685 C C . ASN A 1 89 ? -9.266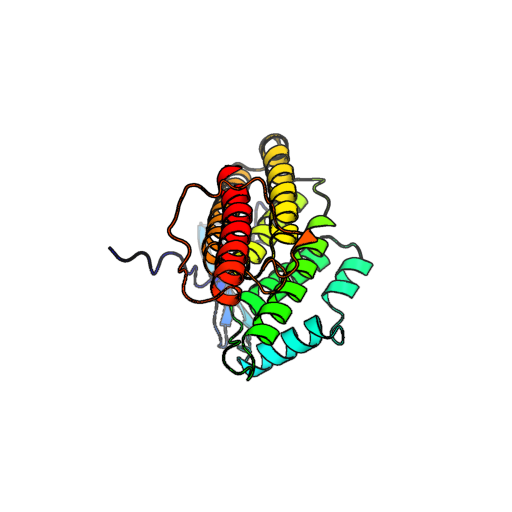 -9.622 7.105 1.00 79.19 89 ASN A C 1
ATOM 687 O O . ASN A 1 89 ? -8.058 -9.441 7.258 1.00 79.19 89 ASN A O 1
ATOM 691 N N . GLU A 1 90 ? -9.765 -10.478 6.217 1.00 80.62 90 GLU A N 1
ATOM 692 C CA . GLU A 1 90 ? -8.907 -11.269 5.339 1.00 80.62 90 GLU A CA 1
ATOM 693 C C . GLU A 1 90 ? -8.119 -10.363 4.393 1.00 80.62 90 GLU A C 1
ATOM 695 O O . GLU A 1 90 ? -6.908 -10.528 4.255 1.00 80.62 90 GLU A O 1
ATOM 700 N N . ILE A 1 91 ? -8.764 -9.339 3.824 1.00 82.06 91 ILE A N 1
ATOM 701 C CA . ILE A 1 91 ? -8.098 -8.346 2.972 1.00 82.06 91 ILE A CA 1
ATOM 702 C C . ILE A 1 91 ? -6.996 -7.621 3.752 1.00 82.06 91 ILE A C 1
ATOM 704 O O . ILE A 1 91 ? -5.852 -7.558 3.301 1.00 82.06 91 ILE A O 1
ATOM 708 N N . SER A 1 92 ? -7.310 -7.113 4.946 1.00 82.94 92 SER A N 1
ATOM 709 C CA . SER A 1 92 ? -6.359 -6.402 5.802 1.00 82.94 92 SER A CA 1
ATOM 710 C C . SER A 1 92 ? -5.151 -7.264 6.170 1.00 82.94 92 SER A C 1
ATOM 712 O O . SER A 1 92 ? -4.022 -6.779 6.125 1.00 82.94 92 SER A O 1
ATOM 714 N N . VAL A 1 93 ? -5.368 -8.518 6.573 1.00 80.44 93 VAL A N 1
ATOM 715 C CA . VAL A 1 93 ? -4.285 -9.427 6.978 1.00 80.44 93 VAL A CA 1
ATOM 716 C C . VAL A 1 93 ? -3.396 -9.761 5.785 1.00 80.44 93 VAL A C 1
ATOM 718 O O . VAL A 1 93 ? -2.172 -9.652 5.889 1.00 80.44 93 VAL A O 1
ATOM 721 N N . THR A 1 94 ? -3.997 -10.098 4.643 1.00 84.44 94 THR A N 1
ATOM 722 C CA . THR A 1 94 ? -3.262 -10.411 3.415 1.00 84.44 94 THR A CA 1
ATOM 723 C C . THR A 1 94 ? -2.441 -9.215 2.949 1.00 84.44 94 THR A C 1
ATOM 725 O O . THR A 1 94 ? -1.245 -9.360 2.697 1.00 84.44 94 THR A O 1
ATOM 728 N N . VAL A 1 95 ? -3.026 -8.011 2.919 1.00 86.69 95 VAL A N 1
ATOM 729 C CA . VAL A 1 95 ? -2.298 -6.807 2.503 1.00 86.69 95 VAL A CA 1
ATOM 730 C C . VAL A 1 95 ? -1.127 -6.507 3.431 1.00 86.69 95 VAL A C 1
ATOM 732 O O . VAL A 1 95 ? -0.023 -6.272 2.948 1.00 86.69 95 VAL A O 1
ATOM 735 N N . GLN A 1 96 ? -1.332 -6.535 4.750 1.00 84.75 96 GLN A N 1
ATOM 736 C CA . GLN A 1 96 ? -0.254 -6.264 5.706 1.00 84.75 96 GLN A CA 1
ATOM 737 C C . GLN A 1 96 ? 0.876 -7.296 5.596 1.00 84.75 96 GLN A C 1
ATOM 739 O O . GLN A 1 96 ? 2.050 -6.929 5.659 1.00 84.75 96 GLN A O 1
ATOM 744 N N . SER A 1 97 ? 0.533 -8.571 5.390 1.00 83.62 97 SER A N 1
ATOM 745 C CA . SER A 1 97 ? 1.510 -9.645 5.208 1.00 83.62 97 SER A CA 1
ATOM 746 C C . SER A 1 97 ? 2.355 -9.432 3.950 1.00 83.62 97 SER A C 1
ATOM 748 O O . SER A 1 97 ? 3.583 -9.406 4.030 1.00 83.62 97 SER A O 1
ATOM 750 N N . VAL A 1 98 ? 1.718 -9.204 2.797 1.00 87.81 98 VAL A N 1
ATOM 751 C CA . VAL A 1 98 ? 2.428 -9.044 1.519 1.00 87.81 98 VAL A CA 1
ATOM 752 C C . VAL A 1 98 ? 3.195 -7.718 1.457 1.00 87.81 98 VAL A C 1
ATOM 754 O O . VAL A 1 98 ? 4.324 -7.701 0.974 1.00 87.81 98 VAL A O 1
ATOM 757 N N . ALA A 1 99 ? 2.651 -6.623 2.000 1.00 87.50 99 ALA A N 1
ATOM 758 C CA . ALA A 1 99 ? 3.358 -5.341 2.094 1.00 87.50 99 ALA A CA 1
ATOM 759 C C . ALA A 1 99 ? 4.655 -5.464 2.906 1.00 87.50 99 ALA A C 1
ATOM 761 O O . ALA A 1 99 ? 5.693 -4.923 2.525 1.00 87.50 99 ALA A O 1
ATOM 762 N N . ARG A 1 100 ? 4.617 -6.232 4.001 1.00 83.62 100 ARG A N 1
ATOM 763 C CA . ARG A 1 100 ? 5.809 -6.543 4.791 1.00 83.62 100 ARG A CA 1
ATOM 764 C C . ARG A 1 100 ? 6.822 -7.353 3.979 1.00 83.62 100 ARG A C 1
ATOM 766 O O . ARG A 1 100 ? 8.000 -7.012 3.988 1.00 83.62 100 ARG A O 1
ATOM 773 N N . LEU A 1 101 ? 6.379 -8.386 3.257 1.00 83.69 101 LEU A N 1
ATOM 774 C CA . LEU A 1 101 ? 7.259 -9.178 2.389 1.00 83.69 101 LEU A CA 1
ATOM 775 C C . LEU A 1 101 ? 7.909 -8.319 1.293 1.00 83.69 101 LEU A C 1
ATOM 777 O O . LEU A 1 101 ? 9.092 -8.497 1.018 1.00 83.69 101 LEU A O 1
ATOM 781 N N . LEU A 1 102 ? 7.177 -7.363 0.709 1.00 84.81 102 LEU A N 1
ATOM 782 C CA . LEU A 1 102 ? 7.728 -6.395 -0.247 1.00 84.81 102 LEU A CA 1
ATOM 783 C C . LEU A 1 102 ? 8.855 -5.562 0.375 1.00 84.81 102 LEU A C 1
ATOM 785 O O . LEU A 1 102 ? 9.938 -5.489 -0.205 1.00 84.81 102 LEU A O 1
ATOM 789 N N . ALA A 1 103 ? 8.613 -4.996 1.562 1.00 79.56 103 ALA A N 1
ATOM 790 C CA . ALA A 1 103 ? 9.569 -4.145 2.271 1.00 79.56 103 ALA A CA 1
ATOM 791 C C . ALA A 1 103 ? 10.815 -4.907 2.770 1.00 79.56 103 ALA A C 1
ATOM 793 O O . ALA A 1 103 ? 11.913 -4.355 2.807 1.00 79.56 103 ALA A O 1
ATOM 794 N N . GLU A 1 104 ? 10.663 -6.178 3.155 1.00 75.38 104 GLU A N 1
ATOM 795 C CA . GLU A 1 104 ? 11.757 -7.041 3.634 1.00 75.38 104 GLU A CA 1
ATOM 796 C C . GLU A 1 104 ? 12.470 -7.811 2.503 1.00 75.38 104 GLU A C 1
ATOM 798 O O . GLU A 1 104 ? 13.555 -8.379 2.698 1.00 75.38 104 GLU A O 1
ATOM 803 N N . GLY A 1 105 ? 11.860 -7.856 1.318 1.00 70.50 105 GLY A N 1
ATOM 804 C CA . GLY A 1 105 ? 12.326 -8.626 0.175 1.00 70.50 105 GLY A CA 1
ATOM 805 C C . GLY A 1 105 ? 13.726 -8.208 -0.269 1.00 70.50 105 GLY A C 1
ATOM 806 O O . GLY A 1 105 ? 13.994 -7.049 -0.578 1.00 70.50 105 GLY A O 1
ATOM 807 N N . HIS A 1 106 ? 14.644 -9.171 -0.342 1.00 66.44 106 HIS A N 1
ATOM 808 C CA . HIS A 1 106 ? 15.980 -8.940 -0.890 1.00 66.44 106 HIS A CA 1
ATOM 809 C C . HIS A 1 106 ? 15.977 -9.221 -2.396 1.00 66.44 106 HIS A C 1
ATOM 811 O O . HIS A 1 106 ? 16.291 -10.317 -2.854 1.00 66.44 106 HIS A O 1
ATOM 817 N N . TRP A 1 107 ? 15.639 -8.196 -3.175 1.00 66.94 107 TRP A N 1
ATOM 818 C CA . TRP A 1 107 ? 15.485 -8.264 -4.635 1.00 66.94 107 TRP A CA 1
ATOM 819 C C . TRP A 1 107 ? 16.804 -8.270 -5.424 1.00 66.94 107 TRP A C 1
ATOM 821 O O . TRP A 1 107 ? 16.798 -8.368 -6.649 1.00 66.94 107 TRP A O 1
ATOM 831 N N . ALA A 1 108 ? 17.942 -8.185 -4.730 1.00 57.00 108 ALA A N 1
ATOM 832 C CA . ALA A 1 108 ? 19.274 -8.071 -5.325 1.00 57.00 108 ALA A CA 1
ATOM 833 C C . ALA A 1 108 ? 19.738 -9.322 -6.103 1.00 57.00 108 ALA A C 1
ATOM 835 O O . ALA A 1 108 ? 20.692 -9.235 -6.869 1.00 57.00 108 ALA A O 1
ATOM 836 N N . ASN A 1 109 ? 19.077 -10.473 -5.923 1.00 53.94 109 ASN A N 1
ATOM 837 C CA . ASN A 1 109 ? 19.424 -11.723 -6.612 1.00 53.94 109 ASN A CA 1
ATOM 838 C C . ASN A 1 109 ? 18.807 -11.857 -8.016 1.00 53.94 109 ASN A C 1
ATOM 840 O O . ASN A 1 109 ? 19.112 -12.821 -8.720 1.00 53.94 109 ASN A O 1
ATOM 844 N N . LEU A 1 110 ? 17.956 -10.917 -8.440 1.00 60.31 110 LEU A N 1
ATOM 845 C CA . LEU A 1 110 ? 17.448 -10.895 -9.808 1.00 60.31 110 LEU A CA 1
ATOM 846 C C . LEU A 1 110 ? 18.522 -10.381 -10.771 1.00 60.31 110 LEU A C 1
ATOM 848 O O . LEU A 1 110 ? 19.159 -9.357 -10.542 1.00 60.31 110 LEU A O 1
ATOM 852 N N . THR A 1 111 ? 18.707 -11.101 -11.877 1.00 57.75 111 THR A N 1
ATOM 853 C CA . THR A 1 111 ? 19.708 -10.788 -12.911 1.00 57.75 111 THR A CA 1
ATOM 854 C C . THR A 1 111 ? 19.355 -9.528 -13.709 1.00 57.75 111 THR A C 1
ATOM 856 O O . THR A 1 111 ? 20.225 -8.968 -14.371 1.00 57.75 111 THR A O 1
ATOM 859 N N . ASP A 1 112 ? 18.098 -9.077 -13.623 1.00 75.62 112 ASP A N 1
ATOM 860 C CA . ASP A 1 112 ? 17.582 -7.861 -14.248 1.00 75.62 112 ASP A CA 1
ATOM 861 C C . ASP A 1 112 ? 16.855 -6.966 -13.212 1.00 75.62 112 ASP A C 1
ATOM 863 O O . ASP A 1 112 ? 15.732 -7.279 -12.793 1.00 75.62 112 ASP A O 1
ATOM 867 N N . PRO A 1 113 ? 17.467 -5.837 -12.803 1.00 74.12 113 PRO A N 1
ATOM 868 C CA . PRO A 1 113 ? 16.871 -4.866 -11.886 1.00 74.12 113 PRO A CA 1
ATOM 869 C C . PRO A 1 113 ? 15.554 -4.255 -12.383 1.00 74.12 113 PRO A C 1
ATOM 871 O O . PRO A 1 113 ? 14.699 -3.909 -11.565 1.00 74.12 113 PRO A O 1
ATOM 874 N N . THR A 1 114 ? 15.365 -4.127 -13.700 1.00 77.19 114 THR A N 1
ATOM 875 C CA . THR A 1 114 ? 14.153 -3.533 -14.280 1.00 77.19 114 THR A CA 1
ATOM 876 C C . THR A 1 114 ? 12.965 -4.476 -14.132 1.00 77.19 114 THR A C 1
ATOM 878 O O . THR A 1 114 ? 11.902 -4.058 -13.671 1.00 77.19 114 THR A O 1
ATOM 881 N N . SER A 1 115 ? 13.154 -5.763 -14.434 1.00 78.56 115 SER A N 1
ATOM 882 C CA . SER A 1 115 ? 12.136 -6.794 -14.191 1.00 78.56 115 SER A CA 1
ATOM 883 C C . SER A 1 115 ? 11.781 -6.911 -12.704 1.00 78.56 115 SER A C 1
ATOM 885 O O . SER A 1 115 ? 10.605 -7.027 -12.364 1.00 78.56 115 SER A O 1
ATOM 887 N N . ALA A 1 116 ? 12.771 -6.797 -11.810 1.00 80.19 116 ALA A N 1
ATOM 888 C CA . ALA A 1 116 ? 12.547 -6.773 -10.364 1.00 80.19 116 ALA A CA 1
ATOM 889 C C . ALA A 1 116 ? 11.676 -5.586 -9.925 1.00 80.19 116 ALA A C 1
ATOM 891 O O . ALA A 1 116 ? 10.735 -5.754 -9.154 1.00 80.19 116 ALA A O 1
ATOM 892 N N . ALA A 1 117 ? 11.989 -4.383 -10.412 1.00 81.62 117 ALA A N 1
ATOM 893 C CA . ALA A 1 117 ? 11.236 -3.175 -10.086 1.00 81.62 117 ALA A CA 1
ATOM 894 C C . ALA A 1 117 ? 9.797 -3.239 -10.606 1.00 81.62 117 ALA A C 1
ATOM 896 O O . ALA A 1 117 ? 8.871 -2.882 -9.883 1.00 81.62 117 ALA A O 1
ATOM 897 N N . LYS A 1 118 ? 9.601 -3.762 -11.821 1.00 84.31 118 LYS A N 1
ATOM 898 C CA . LYS A 1 118 ? 8.265 -3.988 -12.374 1.00 84.31 118 LYS A CA 1
ATOM 899 C C . LYS A 1 118 ? 7.456 -4.969 -11.523 1.00 84.31 118 LYS A C 1
ATOM 901 O O . LYS A 1 118 ? 6.320 -4.676 -11.183 1.00 84.31 118 LYS A O 1
ATOM 906 N N . MET A 1 119 ? 8.060 -6.090 -11.129 1.00 85.75 119 MET A N 1
ATOM 907 C CA . MET A 1 119 ? 7.407 -7.089 -10.283 1.00 85.75 119 MET A CA 1
ATOM 908 C C . MET A 1 119 ? 6.926 -6.493 -8.954 1.00 85.75 119 MET A C 1
ATOM 910 O O . MET A 1 119 ? 5.786 -6.717 -8.554 1.00 85.75 119 MET A O 1
ATOM 914 N N . ARG A 1 120 ? 7.772 -5.700 -8.284 1.00 87.69 120 ARG A N 1
ATOM 915 C CA . ARG A 1 120 ? 7.390 -5.011 -7.044 1.00 87.69 120 ARG A CA 1
ATOM 916 C C . ARG A 1 120 ? 6.236 -4.042 -7.261 1.00 87.69 120 ARG A C 1
ATOM 918 O O . ARG A 1 120 ? 5.294 -4.060 -6.474 1.00 87.69 120 ARG A O 1
ATOM 925 N N . ALA A 1 121 ? 6.287 -3.266 -8.342 1.00 89.06 121 ALA A N 1
ATOM 926 C CA . ALA A 1 121 ? 5.222 -2.339 -8.699 1.00 89.06 121 ALA A CA 1
ATOM 927 C C . ALA A 1 121 ? 3.890 -3.051 -8.960 1.00 89.06 121 ALA A C 1
ATOM 929 O O . ALA A 1 121 ? 2.863 -2.636 -8.426 1.00 89.06 121 ALA A O 1
ATOM 930 N N . ASP A 1 122 ? 3.907 -4.162 -9.697 1.00 87.88 122 ASP A N 1
ATOM 931 C CA . ASP A 1 122 ? 2.707 -4.944 -10.001 1.00 87.88 122 ASP A CA 1
ATOM 932 C C . ASP A 1 122 ? 2.062 -5.515 -8.722 1.00 87.88 122 ASP A C 1
ATOM 934 O O . ASP A 1 122 ? 0.838 -5.488 -8.577 1.00 87.88 122 ASP A O 1
ATOM 938 N N . ILE A 1 123 ? 2.861 -5.995 -7.759 1.00 90.38 123 ILE A N 1
ATOM 939 C CA . ILE A 1 123 ? 2.345 -6.443 -6.454 1.00 90.38 123 ILE A CA 1
ATOM 940 C C . ILE A 1 123 ? 1.805 -5.246 -5.662 1.00 90.38 123 ILE A C 1
ATOM 942 O O . ILE A 1 123 ? 0.697 -5.311 -5.135 1.00 90.38 123 ILE A O 1
ATOM 946 N N . ALA A 1 124 ? 2.549 -4.141 -5.591 1.00 91.56 124 ALA A N 1
ATOM 947 C CA . ALA A 1 124 ? 2.153 -2.955 -4.839 1.00 91.56 124 ALA A CA 1
ATOM 948 C C . ALA A 1 124 ? 0.813 -2.372 -5.331 1.00 91.56 124 ALA A C 1
ATOM 950 O O . ALA A 1 124 ? -0.029 -1.999 -4.513 1.00 91.56 124 ALA A O 1
ATOM 951 N N . VAL A 1 125 ? 0.563 -2.374 -6.646 1.00 90.56 125 VAL A N 1
ATOM 952 C CA . VAL A 1 125 ? -0.735 -1.991 -7.231 1.00 90.56 125 VAL A CA 1
ATOM 953 C C . VAL A 1 125 ? -1.853 -2.923 -6.772 1.00 90.56 125 VAL A C 1
ATOM 955 O O . VAL A 1 125 ? -2.891 -2.437 -6.325 1.00 90.56 125 VAL A O 1
ATOM 958 N N . GLN A 1 126 ? -1.638 -4.244 -6.801 1.00 91.19 126 GLN A N 1
ATOM 959 C CA . GLN A 1 126 ? -2.631 -5.205 -6.302 1.00 91.19 126 GLN A CA 1
ATOM 960 C C . GLN A 1 126 ? -2.983 -4.952 -4.829 1.00 91.19 126 GLN A C 1
ATOM 962 O O . GLN A 1 126 ? -4.145 -5.075 -4.439 1.00 91.19 126 GLN A O 1
ATOM 967 N N . LEU A 1 127 ? -2.003 -4.552 -4.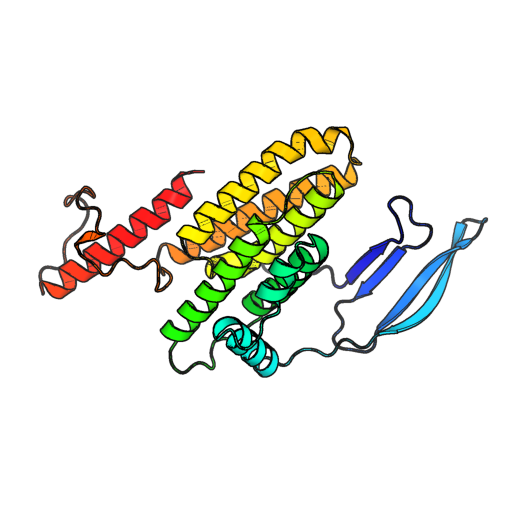011 1.00 93.00 127 LEU A N 1
ATOM 968 C CA . LEU A 1 127 ? -2.243 -4.185 -2.616 1.00 93.00 127 LEU A CA 1
ATOM 969 C C . LEU A 1 127 ? -3.052 -2.894 -2.487 1.00 93.00 127 LEU A C 1
ATOM 971 O O . LEU A 1 127 ? -4.011 -2.869 -1.720 1.00 93.00 127 LEU A O 1
ATOM 975 N N . VAL A 1 128 ? -2.719 -1.841 -3.240 1.00 92.50 128 VAL A N 1
ATOM 976 C CA . VAL A 1 128 ? -3.504 -0.592 -3.255 1.00 92.50 128 VAL A CA 1
ATOM 977 C C . VAL A 1 128 ? -4.952 -0.866 -3.676 1.00 92.50 128 VAL A C 1
ATOM 979 O O . VAL A 1 128 ? -5.888 -0.353 -3.059 1.00 92.50 128 VAL A O 1
ATOM 982 N N . ASP A 1 129 ? -5.153 -1.704 -4.693 1.00 90.81 129 ASP A N 1
ATOM 983 C CA . ASP A 1 129 ? -6.480 -2.106 -5.153 1.00 90.81 129 ASP A CA 1
ATOM 984 C C . ASP A 1 129 ? -7.256 -2.850 -4.066 1.00 90.81 129 ASP A C 1
ATOM 986 O O . ASP A 1 129 ? -8.417 -2.519 -3.806 1.00 90.81 129 ASP A O 1
ATOM 990 N N . ALA A 1 130 ? -6.602 -3.778 -3.368 1.00 90.31 130 ALA A N 1
ATOM 991 C CA . ALA A 1 130 ? -7.203 -4.495 -2.256 1.00 90.31 130 ALA A CA 1
ATOM 992 C C . ALA A 1 130 ? -7.603 -3.556 -1.108 1.00 90.31 130 ALA A C 1
ATOM 994 O O . ALA A 1 130 ? -8.746 -3.601 -0.654 1.00 90.31 130 ALA A O 1
ATOM 995 N N . VAL A 1 131 ? -6.725 -2.633 -0.703 1.00 90.94 131 VAL A N 1
ATOM 996 C CA . VAL A 1 131 ? -7.035 -1.610 0.315 1.00 90.94 131 VAL A CA 1
ATOM 997 C C . VAL A 1 131 ? -8.229 -0.757 -0.108 1.00 90.94 131 VAL A C 1
ATOM 999 O O . VAL A 1 131 ? -9.106 -0.482 0.706 1.00 90.94 131 VAL A O 1
ATOM 1002 N N . SER A 1 132 ? -8.310 -0.375 -1.384 1.00 90.12 132 SER A N 1
ATOM 1003 C CA . SER A 1 132 ? -9.403 0.466 -1.887 1.00 90.12 132 SER A CA 1
ATOM 1004 C C . SER A 1 132 ? -10.783 -0.192 -1.846 1.00 90.12 132 SER A C 1
ATOM 1006 O O . SER A 1 132 ? -11.788 0.511 -1.919 1.00 90.12 132 SER A O 1
ATOM 1008 N N . SER A 1 133 ? -10.835 -1.522 -1.731 1.00 87.31 133 SER A N 1
ATOM 1009 C CA . SER A 1 133 ? -12.086 -2.281 -1.639 1.00 87.31 133 SER A CA 1
ATOM 1010 C C . SER A 1 133 ? -12.666 -2.347 -0.222 1.00 87.31 133 SER A C 1
ATOM 1012 O O . SER A 1 133 ? -13.813 -2.756 -0.053 1.00 87.31 133 SER A O 1
ATOM 1014 N N . VAL A 1 134 ? -11.899 -1.941 0.797 1.00 84.81 134 VAL A N 1
ATOM 1015 C CA . VAL A 1 134 ? -12.332 -1.993 2.196 1.00 84.81 134 VAL A CA 1
ATOM 1016 C C . VAL A 1 134 ? -13.143 -0.747 2.545 1.00 84.81 134 VAL A C 1
ATOM 1018 O O . VAL A 1 134 ? -12.637 0.377 2.528 1.00 84.81 134 VAL A O 1
ATOM 1021 N N . GLU A 1 135 ? -14.407 -0.947 2.912 1.00 82.44 135 GLU A N 1
ATOM 1022 C CA . GLU A 1 135 ? -15.285 0.130 3.367 1.00 82.44 135 GLU A CA 1
ATOM 1023 C C . GLU A 1 135 ? -15.029 0.502 4.835 1.00 82.44 135 GLU A C 1
ATOM 1025 O O . GLU A 1 135 ? -14.799 -0.350 5.694 1.00 82.44 135 GLU A O 1
ATOM 1030 N N . VAL A 1 136 ? -15.107 1.802 5.136 1.00 81.50 136 VAL A N 1
ATOM 1031 C CA . VAL A 1 136 ? -14.973 2.339 6.497 1.00 81.50 136 VAL A CA 1
ATOM 1032 C C . VAL A 1 136 ? -16.359 2.641 7.052 1.00 81.50 136 VAL A C 1
ATOM 1034 O O . VAL A 1 136 ? -16.925 3.701 6.788 1.00 81.50 136 VAL A O 1
ATOM 1037 N N . THR A 1 137 ? -16.916 1.704 7.813 1.00 80.38 137 THR A N 1
ATOM 1038 C CA . THR A 1 137 ? -18.288 1.775 8.343 1.00 80.38 137 THR A CA 1
ATOM 1039 C C . THR A 1 137 ? -18.359 2.107 9.832 1.00 80.38 137 THR A C 1
ATOM 1041 O O . THR A 1 137 ? -19.375 2.606 10.312 1.00 80.38 137 THR A O 1
ATOM 1044 N N . ASP A 1 138 ? -17.291 1.832 10.578 1.00 76.00 138 ASP A N 1
ATOM 1045 C CA . ASP A 1 138 ? -17.240 1.930 12.039 1.00 76.00 138 ASP A CA 1
ATOM 1046 C C . ASP A 1 138 ? -15.797 2.124 12.569 1.00 76.00 138 ASP A C 1
ATOM 1048 O O . ASP A 1 138 ? -14.828 2.005 11.810 1.00 76.00 138 ASP A O 1
ATOM 1052 N N . PRO A 1 139 ? -15.604 2.406 13.873 1.00 73.19 139 PRO A N 1
ATOM 1053 C CA . PRO A 1 139 ? -14.276 2.642 14.437 1.00 73.19 139 PRO A CA 1
ATOM 1054 C C . PRO A 1 139 ? -13.272 1.489 14.280 1.00 73.19 139 PRO A C 1
ATOM 1056 O O . PRO A 1 139 ? -12.076 1.746 14.127 1.00 73.19 139 PRO A O 1
ATOM 1059 N N . ASN A 1 140 ? -13.724 0.231 14.297 1.00 75.81 140 ASN A N 1
ATOM 1060 C CA . ASN A 1 140 ? -12.840 -0.922 14.124 1.00 75.81 140 ASN A CA 1
ATOM 1061 C C . ASN A 1 140 ? -12.374 -1.030 12.671 1.00 75.81 140 ASN A C 1
ATOM 1063 O O . ASN A 1 140 ? -11.178 -1.207 12.442 1.00 75.81 140 ASN A O 1
ATOM 1067 N N . SER A 1 141 ? -13.289 -0.848 11.712 1.00 78.56 141 SER A N 1
ATOM 1068 C CA . SER A 1 141 ? -12.949 -0.803 10.281 1.00 78.56 141 SER A CA 1
ATOM 1069 C C . SER A 1 141 ? -11.983 0.348 9.956 1.00 78.56 141 SER A C 1
ATOM 1071 O O . SER A 1 141 ? -11.034 0.156 9.199 1.00 78.56 141 SER A O 1
ATOM 1073 N N . LEU A 1 142 ? -12.127 1.512 10.611 1.00 79.06 142 LEU A N 1
ATOM 1074 C CA . LEU A 1 142 ? -11.179 2.624 10.481 1.00 79.06 142 LEU A CA 1
ATOM 1075 C C . LEU A 1 142 ? -9.792 2.238 11.000 1.00 79.06 142 LEU A C 1
ATOM 1077 O O . LEU A 1 142 ? -8.796 2.417 10.308 1.00 79.06 142 LEU A O 1
ATOM 1081 N N . ARG A 1 143 ? -9.709 1.681 12.213 1.00 77.44 143 ARG A N 1
ATOM 1082 C CA . ARG A 1 143 ? -8.425 1.253 12.784 1.00 77.44 143 ARG A CA 1
ATOM 1083 C C . ARG A 1 143 ? -7.744 0.212 11.897 1.00 77.44 143 ARG A C 1
ATOM 1085 O O . ARG A 1 143 ? -6.535 0.274 11.686 1.00 77.44 143 ARG A O 1
ATOM 1092 N N . GLN A 1 144 ? -8.524 -0.723 11.368 1.00 82.12 144 GLN A N 1
ATOM 1093 C CA . GLN A 1 144 ? -8.049 -1.760 10.467 1.00 82.12 144 GLN A CA 1
ATOM 1094 C C . GLN A 1 144 ? -7.513 -1.188 9.155 1.00 82.12 144 GLN A C 1
ATOM 1096 O O . GLN A 1 144 ? -6.379 -1.498 8.778 1.00 82.12 144 GLN A O 1
ATOM 1101 N N . ILE A 1 145 ? -8.280 -0.327 8.478 1.00 85.50 145 ILE A N 1
ATOM 1102 C CA . ILE A 1 145 ? -7.829 0.254 7.213 1.00 85.50 145 ILE A CA 1
ATOM 1103 C C . ILE A 1 145 ? -6.611 1.150 7.429 1.00 85.50 145 ILE A C 1
ATOM 1105 O O . ILE A 1 145 ? -5.658 1.074 6.665 1.00 85.50 145 ILE A O 1
ATOM 1109 N N . THR A 1 146 ? -6.573 1.921 8.519 1.00 83.75 146 THR A N 1
ATOM 1110 C CA . THR A 1 146 ? -5.426 2.763 8.867 1.00 83.75 146 THR A CA 1
ATOM 1111 C C . THR A 1 146 ? -4.174 1.927 9.144 1.00 83.75 146 THR A C 1
ATOM 1113 O O . THR A 1 146 ? -3.102 2.260 8.645 1.00 83.75 146 THR A O 1
ATOM 1116 N N . SER A 1 147 ? -4.292 0.812 9.874 1.00 81.44 147 SER A N 1
ATOM 1117 C CA . SER A 1 147 ? -3.175 -0.124 10.084 1.00 81.44 147 SER A CA 1
ATOM 1118 C C . SER A 1 147 ? -2.687 -0.735 8.768 1.00 81.44 147 SER A C 1
ATOM 1120 O O . SER A 1 147 ? -1.488 -0.908 8.562 1.00 81.44 147 SER A O 1
ATOM 1122 N N . THR A 1 148 ? -3.616 -1.036 7.861 1.00 86.31 148 THR A N 1
ATOM 1123 C CA . THR A 1 148 ? -3.313 -1.620 6.550 1.00 86.31 148 THR A CA 1
ATOM 1124 C C . THR A 1 148 ? -2.598 -0.626 5.640 1.00 86.31 148 THR A C 1
ATOM 1126 O O . THR A 1 148 ? -1.585 -0.971 5.038 1.00 86.31 148 THR A O 1
ATOM 1129 N N . ILE A 1 149 ? -3.063 0.626 5.605 1.00 88.31 149 ILE A N 1
ATOM 1130 C CA . ILE A 1 149 ? -2.397 1.730 4.905 1.00 88.31 149 ILE A CA 1
ATOM 1131 C C . ILE A 1 149 ? -0.987 1.937 5.463 1.00 88.31 149 ILE A C 1
ATOM 1133 O O . ILE A 1 149 ? -0.048 2.064 4.686 1.00 88.31 149 ILE A O 1
ATOM 1137 N N . ASN A 1 150 ? -0.818 1.923 6.788 1.00 84.88 150 ASN A N 1
ATOM 1138 C CA . ASN A 1 150 ? 0.491 2.117 7.408 1.00 84.88 150 ASN A CA 1
ATOM 1139 C C . ASN A 1 150 ? 1.488 1.011 7.035 1.00 84.88 150 ASN A C 1
ATOM 1141 O O . ASN A 1 150 ? 2.653 1.301 6.780 1.00 84.88 150 ASN A O 1
ATOM 1145 N N . ALA A 1 151 ? 1.037 -0.244 6.956 1.00 84.88 151 ALA A N 1
ATOM 1146 C CA . ALA A 1 151 ? 1.876 -1.341 6.476 1.00 84.88 151 ALA A CA 1
ATOM 1147 C C . ALA A 1 151 ? 2.237 -1.175 4.993 1.00 84.88 151 ALA A C 1
ATOM 1149 O O . ALA A 1 151 ? 3.399 -1.322 4.627 1.00 84.88 151 ALA A O 1
ATOM 1150 N N . LEU A 1 152 ? 1.263 -0.818 4.150 1.00 87.69 152 LEU A N 1
ATOM 1151 C CA . LEU A 1 152 ? 1.491 -0.573 2.725 1.00 87.69 152 LEU A CA 1
ATOM 1152 C C . LEU A 1 152 ? 2.438 0.612 2.483 1.00 87.69 152 LEU A C 1
ATOM 1154 O O . LEU A 1 152 ? 3.260 0.571 1.571 1.00 87.69 152 LEU A O 1
ATOM 1158 N N . ALA A 1 153 ? 2.382 1.638 3.332 1.00 86.19 153 ALA A N 1
ATOM 1159 C CA . ALA A 1 153 ? 3.250 2.805 3.251 1.00 86.19 153 ALA A CA 1
ATOM 1160 C C . ALA A 1 153 ? 4.742 2.459 3.417 1.00 86.19 153 ALA A C 1
ATOM 1162 O O . ALA A 1 153 ? 5.592 3.179 2.890 1.00 86.19 153 ALA A O 1
ATOM 1163 N N . LEU A 1 154 ? 5.077 1.342 4.077 1.00 81.94 154 LEU A N 1
ATOM 1164 C CA . LEU A 1 154 ? 6.455 0.840 4.167 1.00 81.94 154 LEU A CA 1
ATOM 1165 C C . LEU A 1 154 ? 7.009 0.379 2.810 1.00 81.94 154 LEU A C 1
ATOM 1167 O O . LEU A 1 154 ? 8.217 0.416 2.609 1.00 81.94 154 LEU A O 1
ATOM 1171 N N . ALA A 1 155 ? 6.134 -0.014 1.882 1.00 84.06 155 ALA A N 1
ATOM 1172 C CA . ALA A 1 155 ? 6.472 -0.382 0.508 1.00 84.06 155 ALA A CA 1
ATOM 1173 C C . ALA A 1 155 ? 6.167 0.754 -0.491 1.00 84.06 155 ALA A C 1
ATOM 1175 O O . ALA A 1 155 ? 6.059 0.526 -1.693 1.00 84.06 155 ALA A O 1
ATOM 1176 N N . SER A 1 156 ? 6.006 1.995 -0.014 1.00 85.44 156 SER A N 1
ATOM 1177 C CA . SER A 1 156 ? 5.588 3.136 -0.844 1.00 85.44 156 SER A CA 1
ATOM 1178 C C . SER A 1 156 ? 6.536 3.463 -1.999 1.00 85.44 156 SER A C 1
ATOM 1180 O O . SER A 1 156 ? 6.074 3.930 -3.037 1.00 85.44 156 SER A O 1
ATOM 1182 N N . SER A 1 157 ? 7.834 3.174 -1.862 1.00 86.69 157 SER A N 1
ATOM 1183 C CA . SER A 1 157 ? 8.823 3.327 -2.938 1.00 86.69 157 SER A CA 1
ATOM 1184 C C . SER A 1 157 ? 8.590 2.388 -4.121 1.00 86.69 157 SER A C 1
ATOM 1186 O O . SER A 1 157 ? 9.147 2.624 -5.189 1.00 86.69 157 SER A O 1
ATOM 1188 N N . ASP A 1 158 ? 7.773 1.350 -3.952 1.00 89.50 158 ASP A N 1
ATOM 1189 C CA . ASP A 1 158 ? 7.399 0.416 -5.011 1.00 89.50 158 ASP A CA 1
ATOM 1190 C C . ASP A 1 158 ? 5.996 0.688 -5.571 1.00 89.50 158 ASP A C 1
ATOM 1192 O O . ASP A 1 158 ? 5.588 0.033 -6.521 1.00 89.50 158 ASP A O 1
ATOM 1196 N N . ILE A 1 159 ? 5.247 1.658 -5.037 1.00 90.25 159 ILE A N 1
ATOM 1197 C CA . ILE A 1 159 ? 3.917 2.000 -5.557 1.00 90.25 159 ILE A CA 1
ATOM 1198 C C . ILE A 1 159 ? 4.086 2.956 -6.745 1.00 90.25 159 ILE A C 1
ATOM 1200 O O . ILE A 1 159 ? 4.653 4.033 -6.540 1.00 90.25 159 ILE A O 1
ATOM 1204 N N . PRO A 1 160 ? 3.591 2.623 -7.953 1.00 88.94 160 PRO A N 1
ATOM 1205 C CA . PRO A 1 160 ? 3.651 3.521 -9.102 1.00 88.94 160 PRO A CA 1
ATOM 1206 C C . PRO A 1 160 ? 2.686 4.694 -8.961 1.00 88.94 160 PRO A C 1
ATOM 1208 O O . PRO A 1 160 ? 1.755 4.658 -8.151 1.00 88.94 160 PRO A O 1
ATOM 1211 N N . ARG A 1 161 ? 2.866 5.722 -9.788 1.00 84.56 161 ARG A N 1
ATOM 1212 C CA . ARG A 1 161 ? 2.150 7.001 -9.699 1.00 84.56 161 ARG A CA 1
ATOM 1213 C C . ARG A 1 161 ? 0.628 6.849 -9.594 1.00 84.56 161 ARG A C 1
ATOM 1215 O O . ARG A 1 161 ? -0.000 7.429 -8.712 1.00 84.56 161 ARG A O 1
ATOM 1222 N N . SER A 1 162 ? 0.031 6.021 -10.451 1.00 85.00 162 SER A N 1
ATOM 1223 C CA . SER A 1 162 ? -1.418 5.755 -10.433 1.00 85.00 162 SER A CA 1
ATOM 1224 C C . SER A 1 162 ? -1.892 5.113 -9.118 1.00 85.00 162 SER A C 1
ATOM 1226 O O . SER A 1 162 ? -2.965 5.436 -8.605 1.00 85.00 162 SER A O 1
ATOM 1228 N N . GLY A 1 163 ? -1.070 4.238 -8.532 1.00 87.19 163 GLY A N 1
ATOM 1229 C CA . GLY A 1 163 ? -1.304 3.655 -7.214 1.00 87.19 163 GLY A CA 1
ATOM 1230 C C . GLY A 1 163 ? -1.124 4.671 -6.084 1.00 87.19 163 GLY A C 1
ATOM 1231 O O . GLY A 1 163 ? -1.896 4.651 -5.127 1.00 87.19 163 GLY A O 1
ATOM 1232 N N . GLN A 1 164 ? -0.161 5.591 -6.203 1.00 87.94 164 GLN A N 1
ATOM 1233 C CA . GLN A 1 164 ? 0.051 6.676 -5.238 1.00 87.94 164 GLN A CA 1
ATOM 1234 C C . GLN A 1 164 ? -1.176 7.589 -5.184 1.00 87.94 164 GLN A C 1
ATOM 1236 O O . GLN A 1 164 ? -1.719 7.808 -4.106 1.00 87.94 164 GLN A O 1
ATOM 1241 N N . GLU A 1 165 ? -1.683 8.043 -6.333 1.00 86.25 165 GLU A N 1
ATOM 1242 C CA . GLU A 1 165 ? -2.905 8.858 -6.425 1.00 86.25 165 GLU A CA 1
ATOM 1243 C C . GLU A 1 165 ? -4.109 8.165 -5.773 1.00 86.25 165 GLU A C 1
ATOM 1245 O O . GLU A 1 165 ? -4.853 8.765 -4.989 1.00 86.25 165 GLU A O 1
ATOM 1250 N N . LYS A 1 166 ? -4.273 6.866 -6.041 1.00 89.56 166 LYS A N 1
ATOM 1251 C CA . LYS A 1 166 ? -5.344 6.064 -5.448 1.00 89.56 166 LYS A CA 1
ATOM 1252 C C . LYS A 1 166 ? -5.182 5.929 -3.932 1.00 89.56 166 LYS A C 1
ATOM 1254 O O . LYS A 1 166 ? -6.152 6.125 -3.201 1.00 89.56 166 LYS A O 1
ATOM 1259 N N . LEU A 1 167 ? -3.972 5.656 -3.445 1.00 88.19 167 LEU A N 1
ATOM 1260 C CA . LEU A 1 167 ? -3.682 5.550 -2.014 1.00 88.19 167 LEU A CA 1
ATOM 1261 C C . LEU A 1 167 ? -3.907 6.877 -1.276 1.00 88.19 167 LEU A C 1
ATOM 1263 O O . LEU A 1 167 ? -4.453 6.882 -0.173 1.00 88.19 167 LEU A O 1
ATOM 1267 N N . LEU A 1 168 ? -3.563 8.004 -1.901 1.00 85.50 168 LEU A N 1
ATOM 1268 C CA . LEU A 1 168 ? -3.840 9.336 -1.367 1.00 85.50 168 LEU A CA 1
ATOM 1269 C C . LEU A 1 168 ? -5.342 9.587 -1.227 1.00 85.50 168 LEU A C 1
ATOM 1271 O O . LEU A 1 168 ? -5.790 10.035 -0.173 1.00 85.50 168 LEU A O 1
ATOM 1275 N N . SER A 1 169 ? -6.139 9.203 -2.227 1.00 87.00 169 SER A N 1
ATOM 1276 C CA . SER A 1 169 ? -7.602 9.283 -2.141 1.00 87.00 169 SER A CA 1
ATOM 1277 C C . SER A 1 169 ? -8.166 8.457 -0.973 1.00 87.00 169 SER A C 1
ATOM 1279 O O . SER A 1 169 ? -9.057 8.916 -0.250 1.00 87.00 169 SER A O 1
ATOM 1281 N N . ILE A 1 170 ? -7.608 7.265 -0.726 1.00 87.56 170 ILE A N 1
ATOM 1282 C CA . ILE A 1 170 ? -7.982 6.423 0.421 1.00 87.56 170 ILE A CA 1
ATOM 1283 C C . ILE A 1 170 ? -7.631 7.128 1.740 1.00 87.56 170 ILE A C 1
ATOM 1285 O O . ILE A 1 170 ? -8.466 7.186 2.645 1.00 87.56 170 ILE A O 1
ATOM 1289 N N . ILE A 1 171 ? -6.431 7.703 1.856 1.00 86.06 171 ILE A N 1
ATOM 1290 C CA . ILE A 1 171 ? -5.986 8.425 3.059 1.00 86.06 171 ILE A CA 1
ATOM 1291 C C . ILE A 1 171 ? -6.848 9.652 3.327 1.00 86.06 171 ILE A C 1
ATOM 1293 O O . ILE A 1 171 ? -7.201 9.908 4.480 1.00 86.06 171 ILE A O 1
ATOM 1297 N N . GLU A 1 172 ? -7.231 10.398 2.293 1.00 84.56 172 GLU A N 1
ATOM 1298 C CA . GLU A 1 172 ? -8.164 11.510 2.437 1.00 84.56 172 GLU A CA 1
ATOM 1299 C C . GLU A 1 172 ? -9.519 11.042 2.971 1.00 84.56 172 GLU A C 1
ATOM 1301 O O . GLU A 1 172 ? -10.071 11.669 3.878 1.00 84.56 172 GLU A O 1
ATOM 1306 N N . ASN A 1 173 ? -10.052 9.936 2.445 1.00 84.25 173 ASN A N 1
ATOM 1307 C CA . ASN A 1 173 ? -11.312 9.364 2.913 1.00 84.25 173 ASN A CA 1
ATOM 1308 C C . ASN A 1 173 ? -11.218 8.955 4.395 1.00 84.25 173 ASN A C 1
ATOM 1310 O O . ASN A 1 173 ? -12.029 9.384 5.218 1.00 84.25 173 ASN A O 1
ATOM 1314 N N . VAL A 1 174 ? -10.166 8.217 4.762 1.00 83.69 174 VAL A N 1
ATOM 1315 C CA . VAL A 1 174 ? -9.859 7.851 6.154 1.00 83.69 174 VAL A CA 1
ATOM 1316 C C . VAL A 1 174 ? -9.774 9.098 7.034 1.00 83.69 174 VAL A C 1
ATOM 1318 O O . VAL A 1 174 ? -10.449 9.167 8.058 1.00 83.69 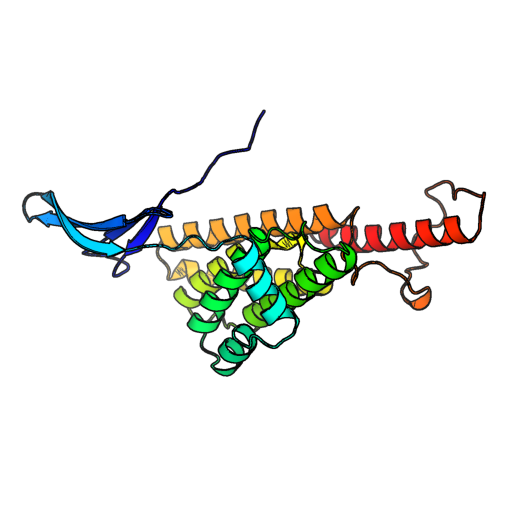174 VAL A O 1
ATOM 1321 N N . SER A 1 175 ? -9.032 10.121 6.608 1.00 81.69 175 SER A N 1
ATOM 1322 C CA . SER A 1 175 ? -8.839 11.372 7.354 1.00 81.69 175 SER A CA 1
ATOM 1323 C C . SER A 1 175 ? -10.147 12.128 7.594 1.00 81.69 175 SER A C 1
ATOM 1325 O O . SER A 1 175 ? -10.356 12.667 8.683 1.00 81.69 175 SER A O 1
ATOM 1327 N N . ARG A 1 176 ? -11.064 12.142 6.617 1.00 82.44 176 ARG A N 1
ATOM 1328 C CA . ARG A 1 176 ? -12.405 12.726 6.791 1.00 82.44 176 ARG A CA 1
ATOM 1329 C C . ARG A 1 176 ? -13.203 11.955 7.847 1.00 82.44 176 ARG A C 1
ATOM 1331 O O . ARG A 1 176 ? -13.816 12.579 8.715 1.00 82.44 176 ARG A O 1
ATOM 1338 N N . ASN A 1 177 ? -13.113 10.626 7.836 1.00 78.94 177 ASN A N 1
ATOM 1339 C CA . ASN A 1 177 ? -13.825 9.753 8.773 1.00 78.94 177 ASN A CA 1
ATOM 1340 C C . ASN A 1 177 ? -13.235 9.763 10.196 1.00 78.94 177 ASN A C 1
ATOM 1342 O O . ASN A 1 177 ? -13.977 9.543 11.156 1.00 78.94 177 ASN A O 1
ATOM 1346 N N . VAL A 1 178 ? -11.948 10.104 10.379 1.00 76.94 178 VAL A N 1
ATOM 1347 C CA . VAL A 1 178 ? -11.320 10.253 11.714 1.00 76.94 178 VAL A CA 1
ATOM 1348 C C . VAL A 1 178 ? -12.104 11.230 12.597 1.00 76.94 178 VAL A C 1
ATOM 1350 O O . VAL A 1 178 ? -12.298 10.976 13.790 1.00 76.94 178 VAL A O 1
ATOM 1353 N N . ARG A 1 179 ? -12.602 12.342 12.038 1.00 73.56 179 ARG A N 1
ATOM 1354 C CA . ARG A 1 179 ? -13.374 13.331 12.810 1.00 73.56 179 ARG A CA 1
ATOM 1355 C C . ARG A 1 179 ? -14.682 12.750 13.341 1.00 73.56 179 ARG A C 1
ATOM 1357 O O . ARG A 1 179 ? -15.066 13.069 14.463 1.00 73.56 179 ARG A O 1
ATOM 1364 N N . ASP A 1 180 ? -15.384 11.954 12.547 1.00 71.56 180 ASP A N 1
ATOM 1365 C CA . ASP A 1 180 ? -16.683 11.415 12.946 1.00 71.56 180 ASP A CA 1
ATOM 1366 C C . ASP A 1 180 ? -16.538 10.229 13.896 1.00 71.56 180 ASP A C 1
ATOM 1368 O O . ASP A 1 180 ? -17.296 10.117 14.856 1.00 71.56 180 ASP A O 1
ATOM 1372 N N . ILE A 1 181 ? -15.494 9.426 13.715 1.00 65.25 181 ILE A N 1
ATOM 1373 C CA . ILE A 1 181 ? -15.223 8.249 14.540 1.00 65.25 181 ILE A CA 1
ATOM 1374 C C . ILE A 1 181 ? -14.585 8.607 15.887 1.00 65.25 181 ILE A C 1
ATOM 1376 O O . ILE A 1 181 ? -14.912 7.984 16.898 1.00 65.25 181 ILE A O 1
ATOM 1380 N N . SER A 1 182 ? -13.759 9.656 15.954 1.00 68.06 182 SER A N 1
ATOM 1381 C CA . SER A 1 182 ? -13.209 10.158 17.229 1.00 68.06 182 SER A CA 1
ATOM 1382 C C . SER A 1 182 ? -14.283 10.658 18.203 1.00 68.06 182 SER A C 1
ATOM 1384 O O . SER A 1 182 ? -14.020 10.783 19.396 1.00 68.06 182 SER A O 1
ATOM 1386 N N . LYS A 1 183 ? -15.516 10.896 17.730 1.00 74.69 183 LYS A N 1
ATOM 1387 C CA . LYS A 1 183 ? -16.669 11.205 18.594 1.00 74.69 183 LYS A CA 1
ATOM 1388 C C . LYS A 1 183 ? -17.154 9.992 19.393 1.00 74.69 183 LYS A C 1
ATOM 1390 O O . LYS A 1 183 ? -17.817 10.177 20.409 1.00 74.69 183 LYS A O 1
ATOM 1395 N N . THR A 1 184 ? -16.869 8.777 18.924 1.00 73.94 184 THR A N 1
ATOM 1396 C CA . THR A 1 184 ? -17.353 7.514 19.510 1.00 73.94 184 THR A CA 1
ATOM 1397 C C . THR A 1 184 ? -16.236 6.577 19.972 1.00 73.94 184 THR A C 1
ATOM 1399 O O . THR A 1 184 ? -16.499 5.662 20.745 1.00 73.94 184 THR A O 1
ATOM 1402 N N . ALA A 1 185 ? -15.004 6.778 19.500 1.00 70.50 185 ALA A N 1
ATOM 1403 C CA . ALA A 1 185 ? -13.833 6.000 19.892 1.00 70.50 185 ALA A CA 1
ATOM 1404 C C . ALA A 1 185 ? -13.241 6.485 21.226 1.00 70.50 185 ALA A C 1
ATOM 1406 O O . ALA A 1 185 ? -13.463 7.621 21.654 1.00 70.50 185 ALA A O 1
ATOM 1407 N N . SER A 1 186 ? -12.440 5.635 21.877 1.00 75.81 186 SER A N 1
ATOM 1408 C CA . SER A 1 186 ? -11.670 6.060 23.046 1.00 75.81 186 SER A CA 1
ATOM 1409 C C . SER A 1 186 ? -10.642 7.135 22.657 1.00 75.81 186 SER A C 1
ATOM 1411 O O . SER A 1 186 ? -10.253 7.278 21.490 1.00 75.81 186 SER A O 1
ATOM 1413 N N . LYS A 1 187 ? -10.176 7.909 23.645 1.00 76.38 187 LYS A N 1
ATOM 1414 C CA . LYS A 1 187 ? -9.112 8.900 23.428 1.00 76.38 187 LYS A CA 1
ATOM 1415 C C . LYS A 1 187 ? -7.838 8.236 22.893 1.00 76.38 187 LYS A C 1
ATOM 1417 O O . LYS A 1 187 ? -7.230 8.767 21.967 1.00 76.38 187 LYS A O 1
ATOM 1422 N N . ASP A 1 188 ? -7.460 7.090 23.453 1.00 75.06 188 ASP A N 1
ATOM 1423 C CA . ASP A 1 188 ? -6.228 6.386 23.091 1.00 75.06 188 ASP A CA 1
ATOM 1424 C C . ASP A 1 188 ? -6.313 5.775 21.687 1.00 75.06 188 ASP A C 1
ATOM 1426 O O . ASP A 1 188 ? -5.361 5.891 20.910 1.00 75.06 188 ASP A O 1
ATOM 1430 N N . ASP A 1 189 ? -7.470 5.223 21.308 1.00 70.88 189 ASP A N 1
ATOM 1431 C CA . ASP A 1 189 ? -7.707 4.750 19.939 1.00 70.88 189 ASP A CA 1
ATOM 1432 C C . ASP A 1 189 ? -7.651 5.910 18.939 1.00 70.88 189 ASP A C 1
ATOM 1434 O O . ASP A 1 189 ? -7.012 5.805 17.894 1.00 70.88 189 ASP A O 1
ATOM 1438 N N . SER A 1 190 ? -8.260 7.050 19.277 1.00 74.69 190 SER A N 1
ATOM 1439 C CA . SER A 1 190 ? -8.261 8.239 18.415 1.00 74.69 190 SER A CA 1
ATOM 1440 C C . SER A 1 190 ? -6.850 8.790 18.189 1.00 74.69 190 SER A C 1
ATOM 1442 O O . SER A 1 190 ? -6.497 9.151 17.066 1.00 74.69 190 SER A O 1
ATOM 1444 N N . VAL A 1 191 ? -6.023 8.836 19.241 1.00 79.50 191 VAL A N 1
ATOM 1445 C CA . VAL A 1 191 ? -4.617 9.261 19.145 1.00 79.50 191 VAL A CA 1
ATOM 1446 C C . VAL A 1 191 ? -3.806 8.266 18.317 1.00 79.50 191 VAL A C 1
ATOM 1448 O O . VAL A 1 191 ? -3.030 8.683 17.459 1.00 79.50 191 VAL A O 1
ATOM 1451 N N . THR A 1 192 ? -4.008 6.965 18.535 1.00 79.56 192 THR A N 1
ATOM 1452 C CA . THR A 1 192 ? -3.336 5.899 17.777 1.00 79.56 192 THR A CA 1
ATOM 1453 C C . THR A 1 192 ? -3.643 5.988 16.286 1.00 79.56 192 THR A C 1
ATOM 1455 O O . THR A 1 192 ? -2.720 6.026 15.475 1.00 79.56 192 THR A O 1
ATOM 1458 N N . VAL A 1 193 ? -4.923 6.088 15.919 1.00 77.69 193 VAL A N 1
ATOM 1459 C CA . VAL A 1 193 ? -5.351 6.226 14.520 1.00 77.69 193 VAL A CA 1
ATOM 1460 C C . VAL A 1 193 ? -4.782 7.504 13.905 1.00 77.69 193 VAL A C 1
ATOM 1462 O O . VAL A 1 193 ? -4.208 7.452 12.821 1.00 77.69 193 VAL A O 1
ATOM 1465 N N . GLY A 1 194 ? -4.868 8.639 14.608 1.00 78.12 194 GLY A N 1
ATOM 1466 C CA . GLY A 1 194 ? -4.313 9.905 14.124 1.00 78.12 194 GLY A CA 1
ATOM 1467 C C . GLY A 1 194 ? -2.806 9.831 13.864 1.00 78.12 194 GLY A C 1
ATOM 1468 O O . GLY A 1 194 ? -2.334 10.312 12.836 1.00 78.12 194 GLY A O 1
ATOM 1469 N N . ARG A 1 195 ? -2.053 9.173 14.755 1.00 81.00 195 ARG A N 1
ATOM 1470 C CA . ARG A 1 195 ? -0.619 8.935 14.566 1.00 81.00 195 ARG A CA 1
ATOM 1471 C C . ARG A 1 195 ? -0.346 8.053 13.351 1.00 81.00 195 ARG A C 1
ATOM 1473 O O . ARG A 1 195 ? 0.489 8.417 12.537 1.00 81.00 195 ARG A O 1
ATOM 1480 N N . MET A 1 196 ? -1.052 6.933 13.207 1.00 78.19 196 MET A N 1
ATOM 1481 C CA . MET A 1 196 ? -0.847 6.025 12.076 1.00 78.19 196 MET A CA 1
ATOM 1482 C C . MET A 1 196 ? -1.155 6.692 10.731 1.00 78.19 196 MET A C 1
ATOM 1484 O O . MET A 1 196 ? -0.435 6.453 9.767 1.00 78.19 196 MET A O 1
ATOM 1488 N N . VAL A 1 197 ? -2.182 7.548 10.653 1.00 82.25 197 VAL A N 1
ATOM 1489 C CA . VAL A 1 197 ? -2.476 8.328 9.437 1.00 82.25 197 VAL A CA 1
ATOM 1490 C C . VAL A 1 197 ? -1.312 9.262 9.092 1.00 82.25 197 VAL A C 1
ATOM 1492 O O . VAL A 1 197 ? -0.895 9.307 7.937 1.00 82.25 197 VAL A O 1
ATOM 1495 N N . LEU A 1 198 ? -0.754 9.968 10.082 1.00 80.81 198 LEU A N 1
ATOM 1496 C CA . LEU A 1 198 ? 0.399 10.852 9.879 1.00 80.81 198 LEU A CA 1
ATOM 1497 C C . LEU A 1 198 ? 1.666 10.079 9.485 1.00 80.81 198 LEU A C 1
ATOM 1499 O O . LEU A 1 198 ? 2.340 10.466 8.535 1.00 80.81 198 LEU A O 1
ATOM 1503 N N . ASP A 1 199 ? 1.969 8.977 10.173 1.00 80.06 199 ASP A N 1
ATOM 1504 C CA . ASP A 1 199 ? 3.128 8.129 9.869 1.00 80.06 199 ASP A CA 1
ATOM 1505 C C . ASP A 1 199 ? 3.009 7.547 8.444 1.00 80.06 199 ASP A C 1
ATOM 1507 O O . ASP A 1 199 ? 3.959 7.609 7.661 1.00 80.06 199 ASP A O 1
ATOM 1511 N N . SER A 1 200 ? 1.812 7.080 8.061 1.00 80.12 200 SER A N 1
ATOM 1512 C CA . SER A 1 200 ? 1.519 6.608 6.699 1.00 80.12 200 SER A CA 1
ATOM 1513 C C . SER A 1 200 ? 1.764 7.694 5.657 1.00 80.12 200 SER A C 1
ATOM 1515 O O . SER A 1 200 ? 2.397 7.441 4.634 1.00 80.12 200 SER A O 1
ATOM 1517 N N . PHE A 1 201 ? 1.280 8.908 5.928 1.00 81.50 201 PHE A N 1
ATOM 1518 C CA . PHE A 1 201 ? 1.447 10.055 5.046 1.00 81.50 201 PHE A CA 1
ATOM 1519 C C . PHE A 1 201 ? 2.929 10.368 4.800 1.00 81.50 201 PHE A C 1
ATOM 1521 O O . PHE A 1 201 ? 3.354 10.460 3.649 1.00 81.50 201 PHE A O 1
ATOM 1528 N N . PHE A 1 202 ? 3.742 10.466 5.857 1.00 82.31 202 PHE A N 1
ATOM 1529 C CA . PHE A 1 202 ? 5.174 10.752 5.715 1.00 82.31 202 PHE A CA 1
ATOM 1530 C C . PHE A 1 202 ? 5.939 9.637 4.996 1.00 82.31 202 PHE A C 1
ATOM 1532 O O . PHE A 1 202 ? 6.818 9.925 4.179 1.00 82.31 202 PHE A O 1
ATOM 1539 N N . ASN A 1 203 ? 5.595 8.376 5.256 1.00 81.56 203 ASN A N 1
ATOM 1540 C CA . ASN A 1 203 ? 6.198 7.246 4.556 1.00 81.56 203 ASN A CA 1
ATOM 1541 C C . ASN A 1 203 ? 5.876 7.288 3.057 1.00 81.56 203 ASN A C 1
ATOM 1543 O O . ASN A 1 203 ? 6.787 7.180 2.243 1.00 81.56 203 ASN A O 1
ATOM 1547 N N . ILE A 1 204 ? 4.618 7.550 2.686 1.00 83.75 204 ILE A N 1
ATOM 1548 C CA . ILE A 1 204 ? 4.215 7.687 1.278 1.00 83.75 204 ILE A CA 1
ATOM 1549 C C . ILE A 1 204 ? 4.932 8.856 0.611 1.00 83.75 204 ILE A C 1
ATOM 1551 O O . ILE A 1 204 ? 5.450 8.687 -0.486 1.00 83.75 204 ILE A O 1
ATOM 1555 N N . MET A 1 205 ? 5.043 10.004 1.282 1.00 81.25 205 MET A N 1
ATOM 1556 C CA . MET A 1 205 ? 5.808 11.144 0.767 1.00 81.25 205 MET A CA 1
ATOM 1557 C C . MET A 1 205 ? 7.276 10.799 0.528 1.00 81.25 205 MET A C 1
ATOM 1559 O O . MET A 1 205 ? 7.846 11.195 -0.486 1.00 81.25 205 MET A O 1
ATOM 1563 N N . THR A 1 206 ? 7.880 10.026 1.429 1.00 81.81 206 THR A N 1
ATOM 1564 C CA . THR A 1 206 ? 9.257 9.544 1.269 1.00 81.81 206 THR A CA 1
ATOM 1565 C C . THR A 1 206 ? 9.369 8.613 0.056 1.00 81.81 206 THR A C 1
ATOM 1567 O O . THR A 1 206 ? 10.304 8.747 -0.734 1.00 81.81 206 THR A O 1
ATOM 1570 N N . GLY A 1 207 ? 8.392 7.722 -0.145 1.00 82.19 207 GLY A N 1
ATOM 1571 C CA . GLY A 1 207 ? 8.290 6.874 -1.335 1.00 82.19 207 GLY A CA 1
ATOM 1572 C C . GLY A 1 207 ? 8.168 7.684 -2.628 1.00 82.19 207 GLY A C 1
ATOM 1573 O O . GLY A 1 207 ? 8.978 7.499 -3.535 1.00 82.19 207 GLY A O 1
ATOM 1574 N N . ILE A 1 208 ? 7.240 8.646 -2.679 1.00 81.31 208 ILE A N 1
ATOM 1575 C CA . ILE A 1 208 ? 7.027 9.548 -3.825 1.00 81.31 208 ILE A CA 1
ATOM 1576 C C . ILE A 1 208 ? 8.318 10.302 -4.163 1.00 81.31 208 ILE A C 1
ATOM 1578 O O . ILE A 1 208 ? 8.716 10.329 -5.326 1.00 81.31 208 ILE A O 1
ATOM 1582 N N . GLN A 1 209 ? 8.989 10.873 -3.157 1.00 81.62 209 GLN A N 1
ATOM 1583 C CA . GLN A 1 209 ? 10.246 11.608 -3.334 1.00 81.62 209 GLN A CA 1
ATOM 1584 C C . GLN A 1 209 ? 11.382 10.711 -3.831 1.00 81.62 209 GLN A C 1
ATOM 1586 O O . GLN A 1 209 ? 12.184 11.138 -4.658 1.00 81.62 209 GLN A O 1
ATOM 1591 N N . SER A 1 210 ? 11.455 9.460 -3.365 1.00 82.81 210 SER A N 1
ATOM 1592 C CA . SER A 1 210 ? 12.477 8.513 -3.829 1.00 82.81 210 SER A CA 1
ATOM 1593 C C . SER A 1 210 ? 12.356 8.191 -5.324 1.00 82.81 210 SER A C 1
ATOM 1595 O O . SER A 1 210 ? 13.355 7.874 -5.968 1.00 82.81 210 SER A O 1
ATOM 1597 N N . GLN A 1 211 ? 11.149 8.329 -5.881 1.00 81.25 211 GLN A N 1
ATOM 1598 C CA . GLN A 1 211 ? 10.861 8.084 -7.291 1.00 81.25 211 GLN A CA 1
ATOM 1599 C C . GLN A 1 211 ? 11.022 9.328 -8.178 1.00 81.25 211 GLN A C 1
ATOM 1601 O O . GLN A 1 211 ? 11.001 9.197 -9.398 1.00 81.25 211 GLN A O 1
ATOM 1606 N N . THR A 1 212 ? 11.230 10.522 -7.606 1.00 78.56 212 THR A N 1
ATOM 1607 C CA . THR A 1 212 ? 11.425 11.769 -8.372 1.00 78.56 212 THR A CA 1
ATOM 1608 C C . THR A 1 212 ? 12.620 11.683 -9.321 1.00 78.56 212 THR A C 1
ATOM 1610 O O . THR A 1 212 ? 12.524 12.088 -10.477 1.00 78.56 212 THR A O 1
ATOM 1613 N N . ASP A 1 213 ? 13.742 11.146 -8.838 1.00 73.44 213 ASP A N 1
ATOM 1614 C CA . ASP A 1 213 ? 14.967 10.992 -9.632 1.00 73.44 213 ASP A CA 1
ATOM 1615 C C . ASP A 1 213 ? 15.165 9.549 -10.138 1.00 73.44 213 ASP A C 1
ATOM 1617 O O . ASP A 1 213 ? 16.049 9.295 -10.957 1.00 73.44 213 ASP A O 1
ATOM 1621 N N . ASN A 1 214 ? 14.352 8.598 -9.667 1.00 76.31 214 ASN A N 1
ATOM 1622 C CA . ASN A 1 214 ? 14.419 7.187 -10.045 1.00 76.31 214 ASN A CA 1
ATOM 1623 C C . ASN A 1 214 ? 13.005 6.597 -10.215 1.00 76.31 214 ASN A C 1
ATOM 1625 O O . ASN A 1 214 ? 12.533 5.868 -9.335 1.00 76.31 214 ASN A O 1
ATOM 1629 N N . PRO A 1 215 ? 12.307 6.938 -11.311 1.00 78.56 215 PRO A N 1
ATOM 1630 C CA . PRO A 1 215 ? 10.929 6.519 -11.529 1.00 78.56 215 PRO A CA 1
ATOM 1631 C C . PRO A 1 215 ? 10.822 5.003 -11.691 1.00 78.56 215 PRO A C 1
ATOM 1633 O O . PRO A 1 215 ? 11.726 4.341 -12.212 1.00 78.56 215 PRO A O 1
ATOM 1636 N N . LEU A 1 216 ? 9.678 4.446 -11.291 1.00 83.50 216 LEU A N 1
ATOM 1637 C CA . LEU A 1 216 ? 9.385 3.043 -11.559 1.00 83.50 216 LEU A CA 1
ATOM 1638 C C . LEU A 1 216 ? 9.212 2.813 -13.073 1.00 83.50 216 LEU A C 1
ATOM 1640 O O . LEU A 1 216 ? 8.762 3.713 -13.785 1.00 83.50 216 LEU A O 1
ATOM 1644 N N . PRO A 1 217 ? 9.516 1.606 -13.595 1.00 75.62 217 PRO A N 1
ATOM 1645 C CA . PRO A 1 217 ? 9.481 1.340 -15.036 1.00 75.62 217 PRO A CA 1
ATOM 1646 C C . PRO A 1 217 ? 8.146 1.647 -15.735 1.00 75.62 217 PRO A C 1
ATOM 1648 O O . PRO A 1 217 ? 8.147 1.886 -16.937 1.00 75.62 217 PRO A O 1
ATOM 1651 N N . GLY A 1 218 ? 7.021 1.616 -15.010 1.00 71.81 218 GLY A N 1
ATOM 1652 C CA . GLY A 1 218 ? 5.693 1.955 -15.539 1.00 71.81 218 GLY A CA 1
ATOM 1653 C C . GLY A 1 218 ? 5.355 3.450 -15.527 1.00 71.81 218 GLY A C 1
ATOM 1654 O O . GLY A 1 218 ? 4.421 3.850 -16.212 1.00 71.81 218 GLY A O 1
ATOM 1655 N N . ASP A 1 219 ? 6.109 4.260 -14.782 1.00 75.44 219 ASP A N 1
ATOM 1656 C CA . ASP A 1 219 ? 5.906 5.710 -14.669 1.00 75.44 219 ASP A CA 1
ATOM 1657 C C . ASP A 1 219 ? 6.889 6.506 -15.537 1.00 75.44 219 ASP A C 1
ATOM 1659 O O . ASP A 1 219 ? 6.664 7.682 -15.823 1.00 75.44 219 ASP A O 1
ATOM 1663 N N . ALA A 1 220 ? 7.981 5.867 -15.971 1.00 72.56 220 ALA A N 1
ATOM 1664 C CA . ALA A 1 220 ? 8.924 6.450 -16.910 1.00 72.56 220 ALA A CA 1
ATOM 1665 C C . ALA A 1 220 ? 8.247 6.694 -18.264 1.00 72.56 220 ALA A C 1
ATOM 1667 O O . ALA A 1 220 ? 7.841 5.760 -18.960 1.00 72.56 220 ALA A O 1
ATOM 1668 N N . ILE A 1 221 ? 8.167 7.960 -18.665 1.00 67.56 221 ILE A N 1
ATOM 1669 C CA . ILE A 1 221 ? 7.606 8.328 -19.962 1.00 67.56 221 ILE A CA 1
ATOM 1670 C C . ILE A 1 221 ? 8.582 7.887 -21.042 1.00 67.56 221 ILE A C 1
ATOM 1672 O O . ILE A 1 221 ? 9.746 8.285 -21.050 1.00 67.56 221 ILE A O 1
ATOM 1676 N N . THR A 1 222 ? 8.097 7.062 -21.961 1.00 67.00 222 THR A N 1
ATOM 1677 C CA . THR A 1 222 ? 8.899 6.532 -23.072 1.00 67.00 222 THR A CA 1
ATOM 1678 C C . THR A 1 222 ? 8.257 6.773 -24.440 1.00 67.00 222 THR A C 1
ATOM 1680 O O . THR A 1 222 ? 8.929 6.603 -25.458 1.00 67.00 222 THR A O 1
ATOM 1683 N N . ASP A 1 223 ? 6.991 7.220 -24.485 1.00 71.06 223 ASP A N 1
ATOM 1684 C CA . ASP A 1 223 ? 6.282 7.614 -25.709 1.00 71.06 223 ASP A CA 1
ATOM 1685 C C . ASP A 1 223 ? 6.142 9.143 -25.793 1.00 71.06 223 ASP A C 1
ATOM 1687 O O . ASP A 1 223 ? 5.691 9.811 -24.863 1.00 71.06 223 ASP A O 1
ATOM 1691 N N . LEU A 1 224 ? 6.485 9.694 -26.959 1.00 61.19 224 LEU A N 1
ATOM 1692 C CA . LEU A 1 224 ? 6.297 11.101 -27.313 1.00 61.19 224 LEU A CA 1
ATOM 1693 C C . LEU A 1 224 ? 4.848 11.569 -27.107 1.00 61.19 224 LEU A C 1
ATOM 1695 O O . LEU A 1 224 ? 4.623 12.706 -26.717 1.00 61.19 224 LEU A O 1
ATOM 1699 N N . LYS A 1 225 ? 3.855 10.705 -27.336 1.00 71.94 225 LYS A N 1
ATOM 1700 C CA . LYS A 1 225 ? 2.435 11.069 -27.179 1.00 71.94 225 LYS A CA 1
ATOM 1701 C C . LYS A 1 225 ? 2.024 11.357 -25.739 1.00 71.94 225 LYS A C 1
ATOM 1703 O O . LYS A 1 225 ? 1.010 12.013 -25.526 1.00 71.94 225 LYS A O 1
ATOM 1708 N N . GLU A 1 226 ? 2.770 10.828 -24.779 1.00 66.62 226 GLU A N 1
ATOM 1709 C CA . GLU A 1 226 ? 2.491 10.968 -23.352 1.00 66.62 226 GLU A CA 1
ATOM 1710 C C . GLU A 1 226 ? 3.274 12.127 -22.726 1.00 66.62 226 GLU A C 1
ATOM 1712 O O . GLU A 1 226 ? 3.046 12.457 -21.561 1.00 66.62 226 GLU A O 1
ATOM 1717 N N . MET A 1 227 ? 4.180 12.749 -23.487 1.00 63.66 227 MET A N 1
ATOM 1718 C CA . MET A 1 227 ? 5.006 13.863 -23.038 1.00 63.66 227 MET A CA 1
ATOM 1719 C C . MET A 1 227 ? 4.174 15.143 -22.917 1.00 63.66 227 MET A C 1
ATOM 1721 O O . MET A 1 227 ? 3.456 15.518 -23.849 1.00 63.66 227 MET A O 1
ATOM 1725 N N . ASP A 1 228 ? 4.294 15.833 -21.784 1.00 65.62 228 ASP A N 1
ATOM 1726 C CA . ASP A 1 228 ? 3.719 17.165 -21.625 1.00 65.62 228 ASP A CA 1
ATOM 1727 C C . ASP A 1 228 ? 4.635 18.221 -22.261 1.00 65.62 228 ASP A C 1
ATOM 1729 O O . ASP A 1 228 ? 5.607 18.709 -21.675 1.00 65.62 228 ASP A O 1
ATOM 1733 N N . TYR A 1 229 ? 4.323 18.558 -23.513 1.00 60.28 229 TYR A N 1
ATOM 1734 C CA . TYR A 1 229 ? 5.052 19.552 -24.302 1.00 60.28 229 TYR A CA 1
ATOM 1735 C C . TYR A 1 229 ? 4.902 20.990 -23.783 1.00 60.28 229 TYR A C 1
ATOM 1737 O O . TYR A 1 229 ? 5.604 21.873 -24.276 1.00 60.28 229 TYR A O 1
ATOM 1745 N N . ASP A 1 230 ? 4.014 21.237 -22.812 1.00 58.62 230 ASP A N 1
ATOM 1746 C CA . ASP A 1 230 ? 3.810 22.560 -22.207 1.00 58.62 230 ASP A CA 1
ATOM 1747 C C . ASP A 1 230 ? 4.854 22.874 -21.113 1.00 58.62 230 ASP A C 1
ATOM 1749 O O . ASP A 1 230 ? 4.883 23.969 -20.545 1.00 58.62 230 ASP A O 1
ATOM 1753 N N . THR A 1 231 ? 5.772 21.939 -20.834 1.00 48.81 231 THR A N 1
ATOM 1754 C CA . THR A 1 231 ? 6.912 22.174 -19.944 1.00 48.81 231 THR A CA 1
ATOM 1755 C C . THR A 1 231 ? 7.997 22.987 -20.660 1.00 48.81 231 THR A C 1
ATOM 1757 O O . THR A 1 231 ? 8.724 22.514 -21.530 1.00 48.81 231 THR A O 1
ATOM 1760 N N . SER A 1 232 ? 8.083 24.266 -20.292 1.00 46.38 232 SER A N 1
ATOM 1761 C CA . SER A 1 232 ? 8.946 25.302 -20.863 1.00 46.38 232 SER A CA 1
ATOM 1762 C C . SER A 1 232 ? 10.336 24.814 -21.300 1.00 46.38 232 SER A C 1
ATOM 1764 O O . SER A 1 232 ? 11.173 24.433 -20.479 1.00 46.38 232 SER A O 1
ATOM 1766 N N . ILE A 1 233 ? 10.629 24.978 -22.594 1.00 49.97 233 ILE A N 1
ATOM 1767 C CA . ILE A 1 233 ? 11.945 24.782 -23.238 1.00 49.97 233 ILE A CA 1
ATOM 1768 C C . ILE A 1 233 ? 13.044 25.705 -22.637 1.00 49.97 233 ILE A C 1
ATOM 1770 O O . ILE A 1 233 ? 14.220 25.594 -22.967 1.00 49.97 233 ILE A O 1
ATOM 1774 N N . GLU A 1 234 ? 12.703 26.615 -21.720 1.00 49.97 234 GLU A N 1
ATOM 1775 C CA . GLU A 1 234 ? 13.567 27.726 -21.293 1.00 49.97 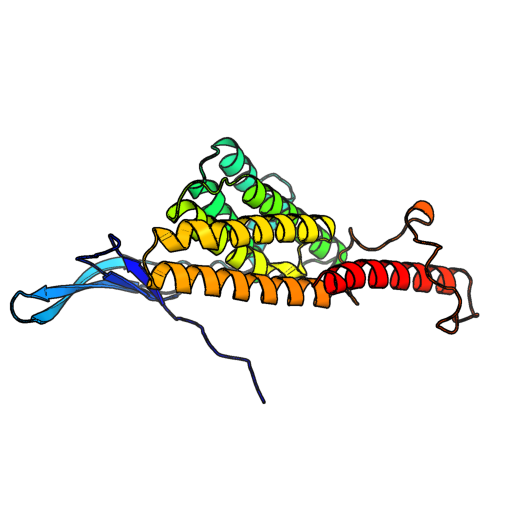234 GLU A CA 1
ATOM 1776 C C . GLU A 1 234 ? 14.531 27.446 -20.119 1.00 49.97 234 GLU A C 1
ATOM 1778 O O . GLU A 1 234 ? 15.301 28.333 -19.760 1.00 49.97 234 GLU A O 1
ATOM 1783 N N . ALA A 1 235 ? 14.555 26.254 -19.506 1.00 44.84 235 ALA A N 1
ATOM 1784 C CA . ALA A 1 235 ? 15.250 26.063 -18.219 1.00 44.84 235 ALA A CA 1
ATOM 1785 C C . ALA A 1 235 ? 16.318 24.948 -18.168 1.00 44.84 235 ALA A C 1
ATOM 1787 O O . ALA A 1 235 ? 16.410 24.234 -17.170 1.00 44.84 235 ALA A O 1
ATOM 1788 N N . GLY A 1 236 ? 17.147 24.764 -19.197 1.00 45.22 236 GLY A N 1
ATOM 1789 C CA . GLY A 1 236 ? 18.375 23.965 -19.059 1.00 45.22 236 GLY A CA 1
ATOM 1790 C C . GLY A 1 236 ? 19.026 23.612 -20.388 1.00 45.22 236 GLY A C 1
ATOM 1791 O O . GLY A 1 236 ? 18.332 23.203 -21.312 1.00 45.22 236 GLY A O 1
ATOM 1792 N N . GLU A 1 237 ? 20.347 23.785 -20.478 1.00 47.31 237 GLU A N 1
ATOM 1793 C CA . GLU A 1 237 ? 21.155 23.429 -21.648 1.00 47.31 237 GLU A CA 1
ATOM 1794 C C . GLU A 1 237 ? 20.860 21.987 -22.083 1.00 47.31 237 GLU A C 1
ATOM 1796 O O . GLU A 1 237 ? 21.199 21.024 -21.397 1.00 47.31 237 GLU A O 1
ATOM 1801 N N . LEU A 1 238 ? 20.209 21.845 -23.238 1.00 52.19 238 LEU A N 1
ATOM 1802 C CA . LEU A 1 238 ? 20.147 20.581 -23.958 1.00 52.19 238 LEU A CA 1
ATOM 1803 C C . LEU A 1 238 ? 21.585 20.236 -24.349 1.00 52.19 238 LEU A C 1
ATOM 1805 O O . LEU A 1 238 ? 22.219 21.004 -25.076 1.00 52.19 238 LEU A O 1
ATOM 1809 N N . ASP A 1 239 ? 22.108 19.110 -23.862 1.00 49.56 239 ASP A N 1
ATOM 1810 C CA . ASP A 1 239 ? 23.423 18.623 -24.276 1.00 49.56 239 ASP A CA 1
ATOM 1811 C C . ASP A 1 239 ? 23.372 18.311 -25.782 1.00 49.56 239 ASP A C 1
ATOM 1813 O O . ASP A 1 239 ? 22.835 17.300 -26.238 1.00 49.56 239 ASP A O 1
ATOM 1817 N N . SER A 1 240 ? 23.847 19.275 -26.571 1.00 48.66 240 SER A N 1
ATOM 1818 C CA . SER A 1 240 ? 23.613 19.408 -28.015 1.00 48.66 240 SER A CA 1
ATOM 1819 C C . SER A 1 240 ? 24.349 18.379 -28.885 1.00 48.66 240 SER A C 1
ATOM 1821 O O . SER A 1 240 ? 24.421 18.526 -30.105 1.00 48.66 240 SER A O 1
ATOM 1823 N N . HIS A 1 241 ? 24.909 17.328 -28.285 1.00 51.22 241 HIS A N 1
ATOM 1824 C CA . HIS A 1 241 ? 25.809 16.410 -28.975 1.00 51.22 241 HIS A CA 1
ATOM 1825 C C . HIS A 1 241 ? 25.142 15.151 -29.559 1.00 51.22 241 HIS A C 1
ATOM 1827 O O . HIS A 1 241 ? 25.788 14.449 -30.336 1.00 51.22 241 HIS A O 1
ATOM 1833 N N . SER A 1 242 ? 23.848 14.891 -29.304 1.00 54.84 242 SER A N 1
ATOM 1834 C CA . SER A 1 242 ? 23.036 13.968 -30.125 1.00 54.84 242 SER A CA 1
ATOM 1835 C C . SER A 1 242 ? 21.525 14.164 -29.927 1.00 54.84 242 SER A C 1
ATOM 1837 O O . SER A 1 242 ? 21.069 14.392 -28.808 1.00 54.84 242 SER A O 1
ATOM 1839 N N . GLU A 1 243 ? 20.731 14.008 -30.995 1.00 56.69 243 GLU A N 1
ATOM 1840 C CA . GLU A 1 243 ? 19.257 14.064 -30.928 1.00 56.69 243 GLU A CA 1
ATOM 1841 C C . GLU A 1 243 ? 18.693 13.052 -29.916 1.00 56.69 243 GLU A C 1
ATOM 1843 O O . GLU A 1 243 ? 17.805 13.384 -29.139 1.00 56.69 243 GLU A O 1
ATOM 1848 N N . LEU A 1 244 ? 19.267 11.846 -29.845 1.00 55.00 244 LEU A N 1
ATOM 1849 C CA . LEU A 1 244 ? 18.840 10.796 -28.914 1.00 55.00 244 LEU A CA 1
ATOM 1850 C C . LEU A 1 244 ? 19.090 11.166 -27.439 1.00 55.00 244 LEU A C 1
ATOM 1852 O O . LEU A 1 244 ? 18.262 10.871 -26.580 1.00 55.00 244 LEU A O 1
ATOM 1856 N N . GLY A 1 245 ? 20.208 11.839 -27.142 1.00 57.22 245 GLY A N 1
ATOM 1857 C CA . GLY A 1 245 ? 20.504 12.347 -25.798 1.00 57.22 245 GLY A CA 1
ATOM 1858 C C . GLY A 1 245 ? 19.529 13.442 -25.365 1.00 57.22 245 GLY A C 1
ATOM 1859 O O . GLY A 1 245 ? 19.067 13.434 -24.229 1.00 57.22 245 GLY A O 1
ATOM 1860 N N . SER A 1 246 ? 19.152 14.318 -26.300 1.00 61.19 246 SER A N 1
ATOM 1861 C CA . SER A 1 246 ? 18.152 15.374 -26.104 1.00 61.19 246 SER A CA 1
ATOM 1862 C C . SER A 1 246 ? 16.745 14.817 -25.826 1.00 61.19 246 SER A C 1
ATOM 1864 O O . SER A 1 246 ? 16.032 15.315 -24.960 1.00 61.19 246 SER A O 1
ATOM 1866 N N . PHE A 1 247 ? 16.340 13.732 -26.496 1.00 65.12 247 PHE A N 1
ATOM 1867 C CA . PHE A 1 247 ? 15.051 13.088 -26.212 1.00 65.12 247 PHE A CA 1
ATOM 1868 C C . PHE A 1 247 ? 15.017 12.437 -24.828 1.00 65.12 247 PHE A C 1
ATOM 1870 O O . PHE A 1 247 ? 14.060 12.632 -24.082 1.00 65.12 247 PHE A O 1
ATOM 1877 N N . ASN A 1 248 ? 16.069 11.708 -24.450 1.00 66.38 248 ASN A N 1
ATOM 1878 C CA . ASN A 1 248 ? 16.120 11.037 -23.150 1.00 66.38 248 ASN A CA 1
ATOM 1879 C C . ASN A 1 248 ? 16.089 12.027 -21.974 1.00 66.38 248 ASN A C 1
ATOM 1881 O O . ASN A 1 248 ? 15.471 11.739 -20.950 1.00 66.38 248 ASN A O 1
ATOM 1885 N N . THR A 1 249 ? 16.714 13.200 -22.112 1.00 70.56 249 THR A N 1
ATOM 1886 C CA . THR A 1 249 ? 16.668 14.242 -21.075 1.00 70.56 249 THR A CA 1
ATOM 1887 C C . THR A 1 249 ? 15.284 14.875 -20.951 1.00 70.56 249 THR A C 1
ATOM 1889 O O . THR A 1 249 ? 14.848 15.137 -19.831 1.00 70.56 249 THR A O 1
ATOM 1892 N N . LEU A 1 250 ? 14.563 15.064 -22.061 1.00 70.44 250 LEU A N 1
ATOM 1893 C CA . LEU A 1 250 ? 13.177 15.548 -22.047 1.00 70.44 250 LEU A CA 1
ATOM 1894 C C . LEU A 1 250 ? 12.232 14.550 -21.367 1.00 70.44 250 LEU A C 1
ATOM 1896 O O . LEU A 1 250 ? 11.472 14.942 -20.487 1.00 70.44 250 LEU A O 1
ATOM 1900 N N . PHE A 1 251 ? 12.330 13.261 -21.703 1.00 72.25 251 PHE A N 1
ATOM 1901 C CA . PHE A 1 251 ? 11.538 12.207 -21.061 1.00 72.25 251 PHE A CA 1
ATOM 1902 C C . PHE A 1 251 ? 11.793 12.111 -19.553 1.00 72.25 251 PHE A C 1
ATOM 1904 O O . PHE A 1 251 ? 10.848 12.036 -18.763 1.00 72.25 251 PHE A O 1
ATOM 1911 N N . ALA A 1 252 ? 13.062 12.162 -19.137 1.00 73.12 252 ALA A N 1
ATOM 1912 C CA . ALA A 1 252 ? 13.428 12.150 -17.724 1.00 73.12 252 ALA A CA 1
ATOM 1913 C C . ALA A 1 252 ? 12.889 13.387 -16.987 1.00 73.12 252 ALA A C 1
ATOM 1915 O O . ALA A 1 252 ? 12.370 13.270 -15.878 1.00 73.12 252 ALA A O 1
ATOM 1916 N N . ARG A 1 253 ? 12.962 14.567 -17.616 1.00 76.25 253 ARG A N 1
ATOM 1917 C CA . ARG A 1 253 ? 12.453 15.818 -17.044 1.00 76.25 253 ARG A CA 1
ATOM 1918 C C . ARG A 1 253 ? 10.936 15.811 -16.905 1.00 76.25 253 ARG A C 1
ATOM 1920 O O . ARG A 1 253 ? 10.442 16.201 -15.855 1.00 76.25 253 ARG A O 1
ATOM 1927 N N . ASP A 1 254 ? 10.206 15.365 -17.921 1.00 75.25 254 ASP A N 1
ATOM 1928 C CA . ASP A 1 254 ? 8.744 15.321 -17.853 1.00 75.25 254 ASP A CA 1
ATOM 1929 C C . ASP A 1 254 ? 8.260 14.286 -16.827 1.00 75.25 254 ASP A C 1
ATOM 1931 O O . ASP A 1 254 ? 7.376 14.571 -16.020 1.00 75.25 254 ASP A O 1
ATOM 1935 N N . THR A 1 255 ? 8.919 13.123 -16.759 1.00 76.44 255 THR A N 1
ATOM 1936 C CA . THR A 1 255 ? 8.667 12.123 -15.707 1.00 76.44 255 THR A CA 1
ATOM 1937 C C . THR A 1 255 ? 8.875 12.726 -14.314 1.00 76.44 255 THR A C 1
ATOM 1939 O O . THR A 1 255 ? 8.016 12.599 -13.441 1.00 76.44 255 THR A O 1
ATOM 1942 N N . LYS A 1 256 ? 9.981 13.455 -14.124 1.00 80.25 256 LYS A N 1
ATOM 1943 C CA . LYS A 1 256 ? 10.282 14.159 -12.878 1.00 80.25 256 LYS A CA 1
ATOM 1944 C C . LYS A 1 256 ? 9.232 15.218 -12.540 1.00 80.25 256 LYS A C 1
ATOM 1946 O O . LYS A 1 256 ? 8.711 15.199 -11.432 1.00 80.25 256 LYS A O 1
ATOM 1951 N N . ASN A 1 257 ? 8.872 16.089 -13.484 1.00 80.56 257 ASN A N 1
ATOM 1952 C CA . ASN A 1 257 ? 7.857 17.131 -13.282 1.00 80.56 257 ASN A CA 1
ATOM 1953 C C . ASN A 1 257 ? 6.509 16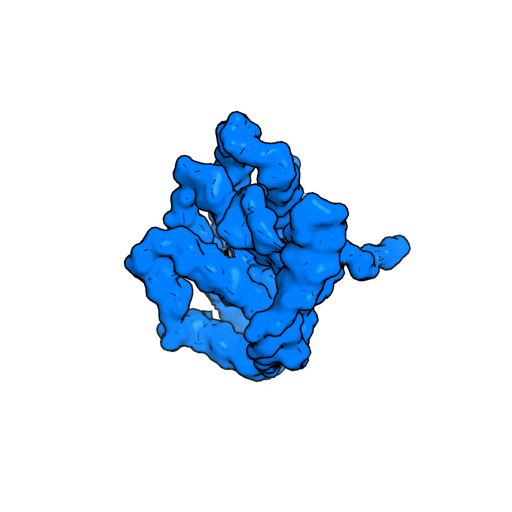.525 -12.864 1.00 80.56 257 ASN A C 1
ATOM 1955 O O . ASN A 1 257 ? 5.832 17.030 -11.970 1.00 80.56 257 ASN A O 1
ATOM 1959 N N . LYS A 1 258 ? 6.127 15.410 -13.491 1.00 77.94 258 LYS A N 1
ATOM 1960 C CA . LYS A 1 258 ? 4.913 14.659 -13.169 1.00 77.94 258 LYS A CA 1
ATOM 1961 C C . LYS A 1 258 ? 4.938 14.066 -11.759 1.00 77.94 258 LYS A C 1
ATOM 1963 O O . LYS A 1 258 ? 3.917 14.108 -11.075 1.00 77.94 258 LYS A O 1
ATOM 1968 N N . GLN A 1 259 ? 6.087 13.570 -11.311 1.00 79.62 259 GLN A N 1
ATOM 1969 C CA . GLN A 1 259 ? 6.263 13.075 -9.946 1.00 79.62 259 GLN A CA 1
ATOM 1970 C C . GLN A 1 259 ? 6.289 14.221 -8.919 1.00 79.62 259 GLN A C 1
ATOM 1972 O O . GLN A 1 259 ? 5.656 14.138 -7.868 1.00 79.62 259 GLN A O 1
ATOM 1977 N N . GLU A 1 260 ? 6.953 15.333 -9.238 1.00 80.38 260 GLU A N 1
ATOM 1978 C CA . GLU A 1 260 ? 6.963 16.554 -8.421 1.00 80.38 260 GLU A CA 1
ATOM 1979 C C . GLU A 1 260 ? 5.566 17.173 -8.289 1.00 80.38 260 GLU A C 1
ATOM 1981 O O . GLU A 1 260 ? 5.223 17.685 -7.223 1.00 80.38 260 GLU A O 1
ATOM 1986 N N . ALA A 1 261 ? 4.724 17.065 -9.321 1.00 78.50 261 ALA A N 1
ATOM 1987 C CA . ALA A 1 261 ? 3.340 17.517 -9.256 1.00 78.50 261 ALA A CA 1
ATOM 1988 C C . ALA A 1 261 ? 2.564 16.812 -8.130 1.00 78.50 261 ALA A C 1
ATOM 1990 O O . ALA A 1 261 ? 1.810 17.473 -7.420 1.00 78.50 261 ALA A O 1
ATOM 1991 N N . LEU A 1 262 ? 2.796 15.512 -7.898 1.00 74.06 262 LEU A N 1
ATOM 1992 C CA . LEU A 1 262 ? 2.191 14.801 -6.764 1.00 74.06 262 LEU A CA 1
ATOM 1993 C C . LEU A 1 262 ? 2.689 15.317 -5.416 1.00 74.06 262 LEU A C 1
ATOM 1995 O O . LEU A 1 262 ? 1.894 15.472 -4.497 1.00 74.06 262 LEU A O 1
ATOM 1999 N N . VAL A 1 263 ? 3.983 15.624 -5.304 1.00 70.75 263 VAL A N 1
ATOM 2000 C CA . VAL A 1 263 ? 4.556 16.235 -4.093 1.00 70.75 263 VAL A CA 1
ATOM 2001 C C . VAL A 1 263 ? 3.939 17.613 -3.835 1.00 70.75 263 VAL A C 1
ATOM 2003 O O . VAL A 1 263 ? 3.720 17.977 -2.685 1.00 70.75 263 VAL A O 1
ATOM 2006 N N . SER A 1 264 ? 3.640 18.366 -4.897 1.00 64.62 264 SER A N 1
ATOM 2007 C CA . SER A 1 264 ? 3.089 19.726 -4.826 1.00 64.62 264 SER A CA 1
ATOM 2008 C C . SER A 1 264 ? 1.592 19.802 -4.500 1.00 64.62 264 SER A C 1
ATOM 2010 O O . SER A 1 264 ? 1.078 20.892 -4.260 1.00 64.62 264 SER A O 1
ATOM 2012 N N . LEU A 1 265 ? 0.886 18.664 -4.490 1.00 60.22 265 LEU A N 1
ATOM 2013 C CA . LEU A 1 265 ? -0.515 18.582 -4.055 1.00 60.22 265 LEU A CA 1
ATOM 2014 C C . LEU A 1 265 ? -0.669 18.675 -2.522 1.00 60.22 265 LEU A C 1
ATOM 2016 O O . LEU A 1 265 ? -1.800 18.660 -2.031 1.00 60.22 265 LEU A O 1
ATOM 2020 N N . PHE A 1 266 ? 0.440 18.797 -1.783 1.00 55.91 266 PHE A N 1
ATOM 2021 C CA . PHE A 1 266 ? 0.509 18.918 -0.323 1.00 55.91 266 PHE A CA 1
ATOM 2022 C C . PHE A 1 266 ? 1.067 20.272 0.118 1.00 55.91 266 PHE A C 1
ATOM 2024 O O . PHE A 1 266 ? 0.622 20.751 1.188 1.00 55.91 266 PHE A O 1
#

Organism: Rodentolepis nana (NCBI:txid102285)

Secondary structure (DSSP, 8-state):
-----S---SEEEEESSSS-S-EEEEE--SSEEEEEEEEEPTTS-EEEEEEEEEE--PPPHHHHHHHHHHHHTTS--HHHHHHHH--HHHHHHHHHHHHHHHHH--GGG-S-HHHHHHHHHHHHHHHHHHHHT----SHHHHHHHHHHHHHHHTTGGGS-HHHHHHHHHHHHHHHHHHHHHTTTS-HHHHHHHHHHHHHHHHHHHHHHHHTTSS--TTTS---GGGS-TTS-TTSS---TT-HHHHHHHHHHHHHHHHHHHHHTT-

pLDDT: mean 71.83, std 15.23, range [21.97, 93.0]